Protein AF-A0A1Q7WIL2-F1 (afdb_monomer_lite)

Structure (mmCIF, N/CA/C/O backbone):
data_AF-A0A1Q7WIL2-F1
#
_entry.id   AF-A0A1Q7WIL2-F1
#
loop_
_atom_site.group_PDB
_atom_site.id
_atom_site.type_symbol
_atom_site.label_atom_id
_atom_site.label_alt_id
_atom_site.label_comp_id
_atom_site.label_asym_id
_atom_site.label_entity_id
_atom_site.label_seq_id
_atom_site.pdbx_PDB_ins_code
_atom_site.Cartn_x
_atom_site.Cartn_y
_atom_site.Cartn_z
_atom_site.occupancy
_atom_site.B_iso_or_equiv
_atom_site.auth_seq_id
_atom_site.auth_comp_id
_atom_site.auth_asym_id
_atom_site.auth_atom_id
_atom_site.pdbx_PDB_model_num
ATOM 1 N N . MET A 1 1 ? -30.128 -3.401 20.716 1.00 80.38 1 MET A N 1
ATOM 2 C CA . MET A 1 1 ? -29.130 -3.713 19.678 1.00 80.38 1 MET A CA 1
ATOM 3 C C . MET A 1 1 ? -29.029 -2.508 18.781 1.00 80.38 1 MET A C 1
ATOM 5 O O . MET A 1 1 ? -30.072 -2.001 18.374 1.00 80.38 1 MET A O 1
ATOM 9 N N . LEU A 1 2 ? -27.807 -2.054 18.548 1.00 85.00 2 LEU A N 1
ATOM 10 C CA . LEU A 1 2 ? -27.489 -0.920 17.696 1.00 85.00 2 LEU A CA 1
ATOM 11 C C . LEU A 1 2 ? -27.670 -1.305 16.222 1.00 85.00 2 LEU A C 1
ATOM 13 O O . LEU A 1 2 ? -27.511 -2.467 15.836 1.00 85.00 2 LEU A O 1
ATOM 17 N N . ASP A 1 3 ? -28.025 -0.323 15.399 1.00 86.69 3 ASP A N 1
ATOM 18 C CA . ASP A 1 3 ? -28.056 -0.473 13.946 1.00 86.69 3 ASP A CA 1
ATOM 19 C C . ASP A 1 3 ? -26.669 -0.145 13.385 1.00 86.69 3 ASP A C 1
ATOM 21 O O . ASP A 1 3 ? -26.277 1.019 13.369 1.00 86.69 3 ASP A O 1
ATOM 25 N N . LEU A 1 4 ? -25.946 -1.156 12.883 1.00 85.06 4 LEU A N 1
ATOM 26 C CA . LEU A 1 4 ? -24.610 -0.993 12.283 1.00 85.06 4 LEU A CA 1
ATOM 27 C C . LEU A 1 4 ? -24.552 0.096 11.200 1.00 85.06 4 LEU A C 1
ATOM 29 O O . LEU A 1 4 ? -23.480 0.626 10.941 1.00 85.06 4 LEU A O 1
ATOM 33 N N . LYS A 1 5 ? -25.669 0.415 10.535 1.00 82.56 5 LYS A N 1
ATOM 34 C CA . LYS A 1 5 ? -25.700 1.444 9.482 1.00 82.56 5 LYS A CA 1
ATOM 35 C C . LYS A 1 5 ? -25.666 2.874 10.014 1.00 82.56 5 LYS A C 1
ATOM 37 O O . LYS A 1 5 ? -25.486 3.792 9.221 1.00 82.56 5 LYS A O 1
ATOM 42 N N . GLN A 1 6 ? -25.923 3.055 11.305 1.00 81.88 6 GLN A N 1
ATOM 43 C CA . GLN A 1 6 ? -25.977 4.356 11.972 1.00 81.88 6 GLN A CA 1
ATOM 44 C C . GLN A 1 6 ? -24.747 4.603 12.851 1.00 81.88 6 GLN A C 1
ATOM 46 O O . GLN A 1 6 ? -24.591 5.708 13.353 1.00 81.88 6 GLN A O 1
ATOM 51 N N . LEU A 1 7 ? -23.894 3.589 13.023 1.00 86.81 7 LEU A N 1
ATOM 52 C CA . LEU A 1 7 ? -22.652 3.692 13.778 1.00 86.81 7 LEU A CA 1
ATOM 53 C C . LEU A 1 7 ? -21.532 4.239 12.902 1.00 86.81 7 LEU A C 1
ATOM 55 O O . LEU A 1 7 ? -21.370 3.807 11.757 1.00 86.81 7 LEU A O 1
ATOM 59 N N . ASP A 1 8 ? -20.724 5.123 13.480 1.00 88.31 8 ASP A N 1
ATOM 60 C CA . ASP A 1 8 ? -19.434 5.475 12.908 1.00 88.31 8 ASP A CA 1
ATOM 61 C C . ASP A 1 8 ? -18.413 4.391 13.277 1.00 88.31 8 ASP A C 1
ATOM 63 O O . ASP A 1 8 ? -17.875 4.334 14.383 1.00 88.31 8 ASP A O 1
ATOM 67 N N . LEU A 1 9 ? -18.201 3.454 12.351 1.00 89.69 9 LEU A N 1
ATOM 68 C CA . LEU A 1 9 ? -17.205 2.400 12.535 1.00 89.69 9 LEU A CA 1
ATOM 69 C C . LEU A 1 9 ? -15.773 2.940 12.460 1.00 89.69 9 LEU A C 1
ATOM 71 O O . LEU A 1 9 ? -14.875 2.244 12.924 1.00 89.69 9 LEU A O 1
ATOM 75 N N . GLY A 1 10 ? -15.564 4.130 11.887 1.00 85.69 10 GLY A N 1
ATOM 76 C CA . GLY A 1 10 ? -14.265 4.791 11.819 1.00 85.69 10 GLY A CA 1
ATOM 77 C C . GLY A 1 10 ? -13.824 5.275 13.196 1.00 85.69 10 GLY A C 1
ATOM 78 O O . GLY A 1 10 ? -12.729 4.929 13.627 1.00 85.69 10 GLY A O 1
ATOM 79 N N . ASP A 1 11 ? -14.705 5.960 13.927 1.00 88.38 11 ASP A N 1
ATOM 80 C CA . ASP A 1 11 ? -14.404 6.430 15.289 1.00 88.38 11 ASP A CA 1
ATOM 81 C C . ASP A 1 11 ? -14.172 5.254 16.252 1.00 88.38 11 ASP A C 1
ATOM 83 O O . ASP A 1 11 ? -13.243 5.257 17.060 1.00 88.38 11 ASP A O 1
ATOM 87 N N . LEU A 1 12 ? -14.980 4.191 16.139 1.00 92.69 12 LEU A N 1
ATOM 88 C CA . LEU A 1 12 ? -14.787 2.985 16.949 1.00 92.69 12 LEU A CA 1
ATOM 89 C C . LEU A 1 12 ? -13.492 2.250 16.573 1.00 92.69 12 LEU A C 1
ATOM 91 O O . LEU A 1 12 ? -12.818 1.698 17.441 1.00 92.69 12 LEU A O 1
ATOM 95 N N . ALA A 1 13 ? -13.138 2.233 15.287 1.00 88.69 13 ALA A N 1
ATOM 96 C CA . ALA A 1 13 ? -11.868 1.697 14.817 1.00 88.69 13 ALA A CA 1
ATOM 97 C C . ALA A 1 13 ? -10.682 2.486 15.392 1.00 88.69 13 ALA A C 1
ATOM 99 O O . ALA A 1 13 ? -9.759 1.870 15.918 1.00 88.69 13 ALA A O 1
ATOM 100 N N . GLU A 1 14 ? -10.729 3.819 15.361 1.00 85.31 14 GLU A N 1
ATOM 101 C CA . GLU A 1 14 ? -9.698 4.686 15.941 1.00 85.31 14 GLU A CA 1
ATOM 102 C C . GLU A 1 14 ? -9.530 4.434 17.445 1.00 85.31 14 GLU A C 1
ATOM 104 O O . GLU A 1 14 ? -8.414 4.190 17.905 1.00 85.31 14 GLU A O 1
ATOM 109 N N . ALA A 1 15 ? -10.639 4.380 18.187 1.00 90.38 15 ALA A N 1
ATOM 110 C CA . ALA A 1 15 ? -10.643 4.076 19.615 1.00 90.38 15 ALA A CA 1
ATOM 111 C C . ALA A 1 15 ? -9.998 2.719 19.941 1.00 90.38 15 ALA A C 1
ATOM 113 O O . ALA A 1 15 ? -9.248 2.593 20.907 1.00 90.38 15 ALA A O 1
ATOM 114 N N . LEU A 1 16 ? -10.261 1.695 19.123 1.00 87.81 16 LEU A N 1
ATOM 115 C CA . LEU A 1 16 ? -9.664 0.372 19.296 1.00 87.81 16 LEU A CA 1
ATOM 116 C C . LEU A 1 16 ? -8.154 0.366 19.016 1.00 87.81 16 LEU A C 1
ATOM 118 O O . LEU A 1 16 ? -7.453 -0.486 19.552 1.00 87.81 16 LEU A O 1
ATOM 122 N N . GLU A 1 17 ? -7.629 1.274 18.198 1.00 82.88 17 GLU A N 1
ATOM 123 C CA . GLU A 1 17 ? -6.198 1.328 17.864 1.00 82.88 17 GLU A CA 1
ATOM 124 C C . GLU A 1 17 ? -5.376 2.272 18.744 1.00 82.88 17 GLU A C 1
ATOM 126 O O . GLU A 1 17 ? -4.137 2.230 18.709 1.00 82.88 17 GLU A O 1
ATOM 131 N N . ASP A 1 18 ? -6.036 3.120 19.529 1.00 78.31 18 ASP A N 1
ATOM 132 C CA . ASP A 1 18 ? -5.354 4.068 20.392 1.00 78.31 18 ASP A CA 1
ATOM 133 C C . ASP A 1 18 ? -4.768 3.382 21.631 1.00 78.31 18 ASP A C 1
ATOM 135 O O . ASP A 1 18 ? -5.454 2.967 22.556 1.00 78.31 18 ASP A O 1
ATOM 139 N N . HIS A 1 19 ? -3.442 3.291 21.660 1.00 77.19 19 HIS A N 1
ATOM 140 C CA . HIS A 1 19 ? -2.673 2.752 22.779 1.00 77.19 19 HIS A CA 1
ATOM 141 C C . HIS A 1 19 ? -2.129 3.833 23.726 1.00 77.19 19 HIS A C 1
ATOM 143 O O . HIS A 1 19 ? -1.192 3.566 24.491 1.00 77.19 19 HIS A O 1
ATOM 149 N N . SER A 1 20 ? -2.636 5.062 23.635 1.00 72.25 20 SER A N 1
ATOM 150 C CA . SER A 1 20 ? -2.293 6.141 24.553 1.00 72.25 20 SER A CA 1
ATOM 151 C C . SER A 1 20 ? -2.671 5.780 25.991 1.00 72.25 20 SER A C 1
ATOM 153 O O . SER A 1 20 ? -3.692 5.155 26.252 1.00 72.25 20 SER A O 1
ATOM 155 N N . TYR A 1 21 ? -1.831 6.188 26.943 1.00 69.56 21 TYR A N 1
ATOM 156 C CA . TYR A 1 21 ? -2.146 6.107 28.375 1.00 69.56 21 TYR A CA 1
ATOM 157 C C . TYR A 1 21 ? -2.741 7.415 28.909 1.00 69.56 21 TYR A C 1
ATOM 159 O O . TYR A 1 21 ? -3.120 7.473 30.073 1.00 69.56 21 TYR A O 1
ATOM 167 N N . GLU A 1 22 ? -2.758 8.470 28.090 1.00 69.56 22 GLU A N 1
ATOM 168 C CA . GLU A 1 22 ? -3.236 9.806 28.472 1.00 69.56 22 GLU A CA 1
ATOM 169 C C . GLU A 1 22 ? -4.735 9.976 28.207 1.00 69.56 22 GLU A C 1
ATOM 171 O O . GLU A 1 22 ? -5.336 10.952 28.646 1.00 69.56 22 GLU A O 1
ATOM 176 N N . GLN A 1 23 ? -5.329 9.060 27.442 1.00 82.06 23 GLN A N 1
ATOM 177 C CA . GLN A 1 23 ? -6.708 9.141 26.991 1.00 82.06 23 GLN A CA 1
ATOM 178 C C . GLN A 1 23 ? -7.352 7.757 27.057 1.00 82.06 23 GLN A C 1
ATOM 180 O O . GLN A 1 23 ? -6.677 6.732 26.975 1.00 82.06 23 GLN A O 1
ATOM 185 N N . SER A 1 24 ? -8.665 7.743 27.229 1.00 87.38 24 SER A N 1
ATOM 186 C CA . SER A 1 24 ? -9.502 6.551 27.249 1.00 87.38 24 SER A CA 1
ATOM 187 C C . SER A 1 24 ? -10.705 6.775 26.346 1.00 87.38 24 SER A C 1
ATOM 189 O O . SER A 1 24 ? -11.178 7.903 26.199 1.00 87.38 24 SER A O 1
ATOM 191 N N . TRP A 1 25 ? -11.198 5.700 25.750 1.00 93.06 25 TRP A N 1
ATOM 192 C CA . TRP A 1 25 ? -12.301 5.751 24.804 1.00 93.06 25 TRP A CA 1
ATOM 193 C C . TRP A 1 25 ? -13.496 4.977 25.340 1.00 93.06 25 TRP A C 1
ATOM 195 O O . TRP A 1 25 ? -13.348 3.934 25.982 1.00 93.06 25 TRP A O 1
ATOM 205 N N . TRP A 1 26 ? -14.686 5.502 25.082 1.00 95.00 26 TRP A N 1
ATOM 206 C CA . TRP A 1 26 ? -15.939 4.994 25.622 1.00 95.00 26 TRP A CA 1
ATOM 207 C C . TRP A 1 26 ? -17.020 4.991 24.545 1.00 95.00 26 TRP A C 1
ATOM 209 O O . TRP A 1 26 ? -17.002 5.823 23.649 1.00 95.00 26 TRP A O 1
ATOM 219 N N . LEU A 1 27 ? -17.974 4.069 24.628 1.00 94.62 27 LEU A N 1
ATOM 220 C CA . LEU A 1 27 ? -19.116 3.981 23.723 1.00 94.62 27 LEU A CA 1
ATOM 221 C C . LEU A 1 27 ? -20.417 4.215 24.486 1.00 94.62 27 LEU A C 1
ATOM 223 O O . LEU A 1 27 ? -20.722 3.505 25.450 1.00 94.62 27 LEU A O 1
ATOM 227 N N . ASP A 1 28 ? -21.232 5.142 24.000 1.00 93.75 28 ASP A N 1
ATOM 228 C CA . ASP A 1 28 ? -22.636 5.225 24.377 1.00 93.75 28 ASP A CA 1
ATOM 229 C C . ASP A 1 28 ? -23.415 4.086 23.708 1.00 93.75 28 ASP A C 1
ATOM 231 O O . ASP A 1 28 ? -23.570 4.013 22.490 1.00 93.75 28 ASP A O 1
ATOM 235 N N . THR A 1 29 ? -23.914 3.160 24.523 1.00 90.88 29 THR A N 1
ATOM 236 C CA . THR A 1 29 ? -24.625 1.970 24.035 1.00 90.88 29 THR A CA 1
ATOM 237 C C . THR A 1 29 ? -26.060 2.241 23.573 1.00 90.88 29 THR A C 1
ATOM 239 O O . THR A 1 29 ? -26.673 1.361 22.959 1.00 90.88 29 THR A O 1
ATOM 242 N N . GLU A 1 30 ? -26.607 3.428 23.853 1.00 88.50 30 GLU A N 1
ATOM 243 C CA . GLU A 1 30 ? -27.923 3.864 23.384 1.00 88.50 30 GLU A CA 1
ATOM 244 C C . GLU A 1 30 ? -27.829 4.570 22.030 1.00 88.50 30 GLU A C 1
ATOM 246 O O . GLU A 1 30 ? -28.633 4.288 21.135 1.00 88.50 30 GLU A O 1
ATOM 251 N N . THR A 1 31 ? -26.853 5.469 21.875 1.00 89.06 31 THR A N 1
ATOM 252 C CA . THR A 1 31 ? -26.694 6.301 20.670 1.00 89.06 31 THR A CA 1
ATOM 253 C C . THR A 1 31 ? -25.706 5.718 19.663 1.00 89.06 31 THR A C 1
ATOM 255 O O . THR A 1 31 ? -25.878 5.913 18.460 1.00 89.06 31 THR A O 1
ATOM 258 N N . GLY A 1 32 ? -24.713 4.964 20.135 1.00 88.94 32 GLY A N 1
ATOM 259 C CA . GLY A 1 32 ? -23.590 4.491 19.334 1.00 88.94 32 GLY A CA 1
ATOM 260 C C . GLY A 1 32 ? -22.440 5.491 19.200 1.00 88.94 32 GLY A C 1
ATOM 261 O O . GLY A 1 32 ? -21.554 5.261 18.382 1.00 88.94 32 GLY A O 1
ATOM 262 N N . GLU A 1 33 ? -22.463 6.591 19.957 1.00 92.38 33 GLU A N 1
ATOM 263 C CA . GLU A 1 33 ? -21.433 7.632 19.929 1.00 92.38 33 GLU A CA 1
ATOM 264 C C . GLU A 1 33 ? -20.164 7.192 20.670 1.00 92.38 33 GLU A C 1
ATOM 266 O O . GLU A 1 33 ? -20.224 6.714 21.807 1.00 92.38 33 GLU A O 1
ATOM 271 N N . VAL A 1 34 ? -19.012 7.364 20.019 1.00 92.56 34 VAL A N 1
ATOM 272 C CA . VAL A 1 34 ? -17.690 7.119 20.602 1.00 92.56 34 VAL A CA 1
ATOM 273 C C . VAL A 1 34 ? -17.189 8.409 21.251 1.00 92.56 34 VAL A C 1
ATOM 275 O O . VAL A 1 34 ? -17.129 9.459 20.618 1.00 92.56 34 VAL A O 1
ATOM 278 N N . VAL A 1 35 ? -16.830 8.328 22.528 1.00 91.81 35 VAL A N 1
ATOM 279 C CA . VAL A 1 35 ? -16.467 9.457 23.386 1.00 91.81 35 VAL A CA 1
ATOM 280 C C . VAL A 1 35 ? -15.022 9.308 23.851 1.00 91.81 35 VAL A C 1
ATOM 282 O O . VAL A 1 35 ? -14.642 8.289 24.430 1.00 91.81 35 VAL A O 1
ATOM 285 N N . LEU A 1 36 ? -14.227 10.355 23.630 1.00 89.44 36 LEU A N 1
ATOM 286 C CA . LEU A 1 36 ? -12.882 10.498 24.179 1.00 89.44 36 LEU A CA 1
ATOM 287 C C . LEU A 1 36 ? -12.947 11.078 25.595 1.00 89.44 36 LEU A C 1
ATOM 289 O O . LEU A 1 36 ? -13.619 12.082 25.827 1.00 89.44 36 LEU A O 1
ATOM 293 N N . TRP A 1 37 ? -12.183 10.501 26.516 1.00 88.00 37 TRP A N 1
ATOM 294 C CA . TRP A 1 37 ? -12.050 10.978 27.887 1.00 88.00 37 TRP A CA 1
ATOM 295 C C . TRP A 1 37 ? -10.587 11.052 28.327 1.00 88.00 37 TRP A C 1
ATOM 297 O O . TRP A 1 37 ? -9.808 10.133 28.077 1.00 88.00 37 TRP A O 1
ATOM 307 N N . ASN A 1 38 ? -10.214 12.132 29.010 1.00 84.62 38 ASN A N 1
ATOM 308 C CA . ASN A 1 38 ? -8.877 12.382 29.545 1.00 84.62 38 ASN A CA 1
ATOM 309 C C . ASN A 1 38 ? -8.947 13.268 30.803 1.00 84.62 38 ASN A C 1
ATOM 311 O O . ASN A 1 38 ? -10.004 13.817 31.125 1.00 84.62 38 ASN A O 1
ATOM 315 N N . ASP A 1 39 ? -7.811 13.426 31.484 1.00 80.44 39 ASP A N 1
ATOM 316 C CA . ASP A 1 39 ? -7.712 14.171 32.748 1.00 80.44 39 ASP A CA 1
ATOM 317 C C . ASP A 1 39 ? -8.141 15.651 32.610 1.00 80.44 39 ASP A C 1
ATOM 319 O O . ASP A 1 39 ? -8.692 16.226 33.550 1.00 80.44 39 ASP A O 1
ATOM 323 N N . ASP A 1 40 ? -7.979 16.269 31.430 1.00 79.12 40 ASP A N 1
ATOM 324 C CA . ASP A 1 40 ? -8.398 17.661 31.196 1.00 79.12 40 ASP A CA 1
ATOM 325 C C . ASP A 1 40 ? -9.928 17.828 31.270 1.00 79.12 40 ASP A C 1
ATOM 327 O O . ASP A 1 40 ? -10.415 18.901 31.646 1.00 79.12 40 ASP A O 1
ATOM 331 N N . PHE A 1 41 ? -10.704 16.799 30.902 1.00 81.94 41 PHE A N 1
ATOM 332 C CA . PHE A 1 41 ? -12.168 16.815 31.021 1.00 81.94 41 PHE A CA 1
ATOM 333 C C . PHE A 1 41 ? -12.619 16.653 32.475 1.00 81.94 41 PHE A C 1
ATOM 335 O O . PHE A 1 41 ? -13.563 17.326 32.903 1.00 81.94 41 PHE A O 1
ATOM 342 N N . GLU A 1 42 ? -11.906 15.840 33.260 1.00 78.88 42 GLU A N 1
ATOM 343 C CA . GLU A 1 42 ? -12.154 15.707 34.699 1.00 78.88 42 GLU A CA 1
ATOM 344 C C . GLU A 1 42 ? -11.935 17.050 35.417 1.00 78.88 42 GLU A C 1
ATOM 346 O O . GLU A 1 42 ? -12.785 17.496 36.194 1.00 78.88 42 GLU A O 1
ATOM 351 N N . GLU A 1 43 ? -10.847 17.761 35.099 1.00 82.69 43 GLU A N 1
ATOM 352 C CA . GLU A 1 43 ? -10.562 19.089 35.662 1.00 82.69 43 GLU A CA 1
ATOM 353 C C . GLU A 1 43 ? -11.619 20.146 35.292 1.00 82.69 43 GLU A C 1
ATOM 355 O O . GLU A 1 43 ? -11.871 21.080 36.064 1.00 82.69 43 GLU A O 1
ATOM 360 N N . GLN A 1 44 ? -12.270 19.996 34.135 1.00 86.94 44 GLN A N 1
ATOM 361 C CA . GLN A 1 44 ? -13.365 20.861 33.679 1.00 86.94 44 GLN A CA 1
ATOM 362 C C . GLN A 1 44 ? -14.720 20.524 34.321 1.00 86.94 44 GLN A C 1
ATOM 364 O O . GLN A 1 44 ? -15.684 21.275 34.146 1.00 86.94 44 GLN A O 1
ATOM 369 N N . GLY A 1 45 ? -14.784 19.460 35.126 1.00 86.25 45 GLY A N 1
ATOM 370 C CA . GLY A 1 45 ? -15.988 19.035 35.832 1.00 86.25 45 GLY A CA 1
ATOM 371 C C . GLY A 1 45 ? -16.985 18.284 34.954 1.00 86.25 45 GLY A C 1
ATOM 372 O O . GLY A 1 45 ? -18.162 18.216 35.320 1.00 86.25 45 GLY A O 1
ATOM 373 N N . GLU A 1 46 ? -16.538 17.743 33.818 1.00 86.12 46 GLU A N 1
ATOM 374 C CA . GLU A 1 46 ? -17.342 16.790 33.060 1.00 86.12 46 GLU A CA 1
ATOM 375 C C . GLU A 1 46 ? -17.562 15.516 33.905 1.00 86.12 46 GLU A C 1
ATOM 377 O O . GLU A 1 46 ? -16.733 15.167 34.754 1.00 86.12 46 GLU A O 1
ATOM 382 N N . PRO A 1 47 ? -18.709 14.836 33.763 1.00 86.25 47 PRO A N 1
ATOM 383 C CA . PRO A 1 47 ? -18.992 13.615 34.506 1.00 86.25 47 PRO A CA 1
ATOM 384 C C . PRO A 1 47 ? -18.172 12.436 33.969 1.00 86.25 47 PRO A C 1
ATOM 386 O O . PRO A 1 47 ? -18.075 12.242 32.761 1.00 86.25 47 PRO A O 1
ATOM 389 N N . ASP A 1 48 ? -17.656 11.612 34.883 1.00 86.88 48 ASP A N 1
ATOM 390 C CA . ASP A 1 48 ? -16.926 10.385 34.554 1.00 86.88 48 ASP A CA 1
ATOM 391 C C . ASP A 1 48 ? -1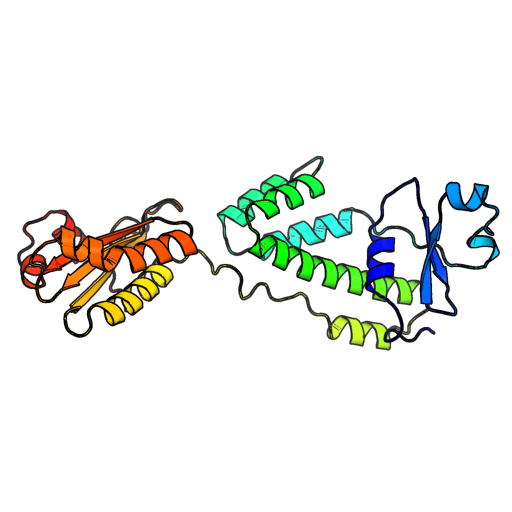7.786 9.470 33.646 1.00 86.88 48 ASP A C 1
ATOM 393 O O . ASP A 1 48 ? -18.922 9.139 34.025 1.00 86.88 48 ASP A O 1
ATOM 397 N N . PRO A 1 49 ? -17.274 9.042 32.476 1.00 88.69 49 PRO A N 1
ATOM 398 C CA . PRO A 1 49 ? -17.943 8.126 31.555 1.00 88.69 49 PRO A CA 1
ATOM 399 C C . PRO A 1 49 ? -18.532 6.870 32.205 1.00 88.69 49 PRO A C 1
ATOM 401 O O . PRO A 1 49 ? -19.626 6.442 31.827 1.00 88.69 49 PRO A O 1
ATOM 404 N N . ASP A 1 50 ? -17.866 6.299 33.213 1.00 87.88 50 ASP A N 1
ATOM 405 C CA . ASP A 1 50 ? -18.366 5.118 33.928 1.00 87.88 50 ASP A CA 1
ATOM 406 C C . ASP A 1 50 ? -19.647 5.454 34.708 1.00 87.88 50 ASP A C 1
ATOM 408 O O . ASP A 1 50 ? -20.616 4.692 34.732 1.00 87.88 50 ASP A O 1
ATOM 412 N N . THR A 1 51 ? -19.722 6.663 35.279 1.00 89.06 51 THR A N 1
ATOM 413 C CA . THR A 1 51 ? -20.927 7.138 35.983 1.00 89.06 51 THR A CA 1
ATOM 414 C C . THR A 1 51 ? -22.093 7.434 35.042 1.00 89.06 51 THR A C 1
ATOM 416 O O . THR A 1 51 ? -23.252 7.335 35.456 1.00 89.06 51 THR A O 1
ATOM 419 N N . LEU A 1 52 ? -21.797 7.750 33.778 1.00 89.19 52 LEU A N 1
ATOM 420 C CA . LEU A 1 52 ? -22.777 7.876 32.699 1.00 89.19 52 LEU A CA 1
ATOM 421 C C . LEU A 1 52 ? -23.222 6.514 32.140 1.00 89.19 52 LEU A C 1
ATOM 423 O O . LEU A 1 52 ? -24.154 6.460 31.340 1.00 89.19 52 LEU A O 1
ATOM 427 N N . GLY A 1 53 ? -22.602 5.413 32.577 1.00 90.69 53 GLY A N 1
ATOM 428 C CA . GLY A 1 53 ? -22.894 4.069 32.084 1.00 90.69 53 GLY A CA 1
ATOM 429 C C . GLY A 1 53 ? -22.363 3.810 30.675 1.00 90.69 53 GLY A C 1
ATOM 430 O O . GLY A 1 53 ? -22.861 2.903 30.002 1.00 90.69 53 GLY A O 1
ATOM 431 N N . LEU A 1 54 ? -21.380 4.596 30.222 1.00 93.94 54 LEU A N 1
ATOM 432 C CA . LEU A 1 54 ? -20.711 4.367 28.947 1.00 93.94 54 LEU A CA 1
ATOM 433 C C . LEU A 1 54 ? -19.845 3.108 29.024 1.00 93.94 54 LEU A C 1
ATOM 435 O O . LEU A 1 54 ? -19.385 2.690 30.089 1.00 93.94 54 LEU A O 1
ATOM 439 N N . ARG A 1 55 ? -19.617 2.479 27.874 1.00 94.00 55 ARG A N 1
ATOM 440 C CA . ARG A 1 55 ? -18.844 1.243 27.789 1.00 94.00 55 ARG A CA 1
ATOM 441 C C . ARG A 1 55 ? -17.402 1.536 27.400 1.00 94.00 55 ARG A C 1
ATOM 443 O O . ARG A 1 55 ? -17.173 2.016 26.299 1.00 94.00 55 ARG A O 1
ATOM 450 N N . ALA A 1 56 ? -16.445 1.215 28.266 1.00 93.62 56 ALA A N 1
ATOM 451 C CA . ALA A 1 56 ? -15.025 1.366 27.951 1.00 93.62 56 ALA A CA 1
ATOM 452 C C . ALA A 1 56 ? -14.626 0.542 26.713 1.00 93.62 56 ALA A C 1
ATOM 454 O O . ALA A 1 56 ? -15.029 -0.617 26.576 1.00 93.62 56 ALA A O 1
ATOM 455 N N . ILE A 1 57 ? -13.825 1.147 25.838 1.00 93.75 57 ILE A N 1
ATOM 456 C CA . ILE A 1 57 ? -13.254 0.533 24.641 1.00 93.75 57 ILE A CA 1
ATOM 457 C C . ILE A 1 57 ? -11.783 0.239 24.937 1.00 93.75 57 ILE A C 1
ATOM 459 O O . ILE A 1 57 ? -10.945 1.140 24.956 1.00 93.75 57 ILE A O 1
ATOM 463 N N . ASP A 1 58 ? -11.474 -1.031 25.192 1.00 89.12 58 ASP A N 1
ATOM 464 C CA . ASP A 1 58 ? -10.095 -1.469 25.399 1.00 89.12 58 ASP A CA 1
ATOM 465 C C . ASP A 1 58 ? -9.355 -1.593 24.053 1.00 89.12 58 ASP A C 1
ATOM 467 O O . ASP A 1 58 ? -9.888 -2.216 23.125 1.00 89.12 58 ASP A O 1
ATOM 471 N N . PRO A 1 59 ? -8.111 -1.090 23.939 1.00 84.88 59 PRO A N 1
ATOM 472 C CA . PRO A 1 59 ? -7.364 -1.158 22.690 1.00 84.88 59 PRO A CA 1
ATOM 473 C C . PRO A 1 59 ? -7.070 -2.597 22.256 1.00 84.88 59 PRO A C 1
ATOM 475 O O . PRO A 1 59 ? -6.696 -3.454 23.069 1.00 84.88 59 PRO A O 1
ATOM 478 N N . ILE A 1 60 ? -7.158 -2.862 20.951 1.00 86.38 60 ILE A N 1
ATOM 479 C CA . ILE A 1 60 ? -6.824 -4.167 20.381 1.00 86.38 60 ILE A CA 1
ATOM 480 C C . ILE A 1 60 ? -5.351 -4.490 20.640 1.00 86.38 60 ILE A C 1
ATOM 482 O O . ILE A 1 60 ? -4.489 -3.637 20.459 1.00 86.38 60 ILE A O 1
ATOM 486 N N . PRO A 1 61 ? -4.993 -5.722 21.029 1.00 83.19 61 PRO A N 1
ATOM 487 C CA . PRO A 1 61 ? -3.600 -6.058 21.286 1.00 83.19 61 PRO A CA 1
ATOM 488 C C . PRO A 1 61 ? -2.698 -5.755 20.083 1.00 83.19 61 PRO A C 1
ATOM 490 O O . PRO A 1 61 ? -2.980 -6.187 18.970 1.00 83.19 61 PRO A O 1
ATOM 493 N N . SER A 1 62 ? -1.539 -5.124 20.296 1.00 78.94 62 SER A N 1
ATOM 494 C CA . SER A 1 62 ? -0.672 -4.689 19.185 1.00 78.94 62 SER A CA 1
ATOM 495 C C . SER A 1 62 ? -0.137 -5.830 18.298 1.00 78.94 62 SER A C 1
ATOM 497 O O . SER A 1 62 ? 0.437 -5.569 17.244 1.00 78.94 62 SER A O 1
ATOM 499 N N . HIS A 1 63 ? -0.291 -7.099 18.694 1.00 81.81 63 HIS A N 1
ATOM 500 C CA . HIS A 1 63 ? 0.028 -8.229 17.817 1.00 81.81 63 HIS A CA 1
ATOM 501 C C . HIS A 1 63 ? -0.969 -8.374 16.658 1.00 81.81 63 HIS A C 1
ATOM 503 O O . HIS A 1 63 ? -0.574 -8.852 15.603 1.00 81.81 63 HIS A O 1
ATOM 509 N N . GLU A 1 64 ? -2.214 -7.914 16.808 1.00 86.31 64 GLU A N 1
ATOM 510 C CA . GLU A 1 64 ? -3.212 -7.876 15.732 1.00 86.31 64 GLU A CA 1
ATOM 511 C C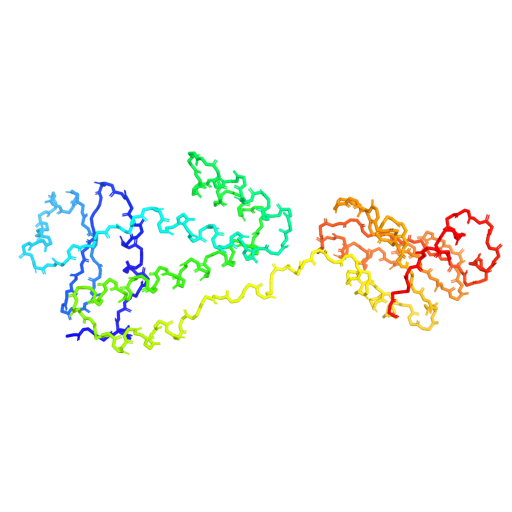 . GLU A 1 64 ? -2.743 -6.986 14.576 1.00 86.31 64 GLU A C 1
ATOM 513 O O . GLU A 1 64 ? -2.631 -7.446 13.441 1.00 86.31 64 GLU A O 1
ATOM 518 N N . GLY A 1 65 ? -2.346 -5.745 14.876 1.00 83.69 65 GLY A N 1
ATOM 519 C CA . GLY A 1 65 ? -1.784 -4.840 13.869 1.00 83.69 65 GLY A CA 1
ATOM 520 C C . GLY A 1 65 ? -0.448 -5.332 13.295 1.00 83.69 65 GLY A C 1
ATOM 521 O O . GLY A 1 65 ? -0.127 -5.064 12.139 1.00 83.69 65 GLY A O 1
ATOM 522 N N . TYR A 1 66 ? 0.339 -6.091 14.068 1.00 84.12 66 TYR A N 1
ATOM 523 C CA . TYR A 1 66 ? 1.557 -6.721 13.551 1.00 84.12 66 TYR A CA 1
ATOM 524 C C . TYR A 1 66 ? 1.242 -7.837 12.546 1.00 84.12 66 TYR A C 1
ATOM 526 O O . TYR A 1 66 ? 1.857 -7.879 11.480 1.00 84.12 66 TYR A O 1
ATOM 534 N N . ASN A 1 67 ? 0.253 -8.684 12.843 1.00 87.56 67 ASN A N 1
ATOM 535 C CA . ASN A 1 67 ? -0.222 -9.720 11.927 1.00 87.56 67 ASN A CA 1
ATOM 536 C C . ASN A 1 67 ? -0.768 -9.107 10.629 1.00 87.56 67 ASN A C 1
ATOM 538 O O . ASN A 1 67 ? -0.525 -9.644 9.552 1.00 87.56 67 ASN A O 1
ATOM 542 N N . ASP A 1 68 ? -1.444 -7.956 10.702 1.00 90.19 68 ASP A N 1
ATOM 543 C CA . ASP A 1 68 ? -1.902 -7.242 9.505 1.00 90.19 68 ASP A CA 1
ATOM 544 C C . ASP A 1 68 ? -0.739 -6.779 8.628 1.00 90.19 68 ASP A C 1
ATOM 546 O O . ASP A 1 68 ? -0.799 -6.938 7.408 1.00 90.19 68 ASP A O 1
ATOM 550 N N . MET A 1 69 ? 0.340 -6.258 9.225 1.00 89.00 69 MET A N 1
ATOM 551 C CA . MET A 1 69 ? 1.552 -5.922 8.473 1.00 89.00 69 MET A CA 1
ATOM 552 C C . MET A 1 69 ? 2.147 -7.166 7.796 1.00 89.00 69 MET A 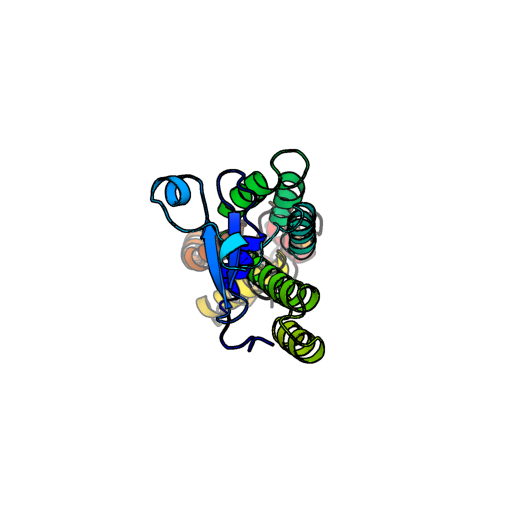C 1
ATOM 554 O O . MET A 1 69 ? 2.495 -7.098 6.619 1.00 89.00 69 MET A O 1
ATOM 558 N N . GLU A 1 70 ? 2.243 -8.305 8.492 1.00 91.25 70 GLU A N 1
ATOM 559 C CA . GLU A 1 70 ? 2.753 -9.556 7.907 1.00 91.25 70 GLU A CA 1
ATOM 560 C C . GLU A 1 70 ? 1.879 -10.060 6.751 1.00 91.25 70 GLU A C 1
ATOM 562 O O . GLU A 1 70 ? 2.398 -10.366 5.673 1.00 91.25 70 GLU A O 1
ATOM 567 N N . ASP A 1 71 ? 0.561 -10.096 6.938 1.00 90.88 71 ASP A N 1
ATOM 568 C CA . ASP A 1 71 ? -0.397 -10.503 5.910 1.00 90.88 71 ASP A CA 1
ATOM 569 C C . ASP A 1 71 ? -0.353 -9.579 4.691 1.00 90.88 71 ASP A C 1
ATOM 571 O O . ASP A 1 71 ? -0.407 -10.046 3.549 1.00 90.88 71 ASP A O 1
ATOM 575 N N . PHE A 1 72 ? -0.245 -8.269 4.916 1.00 91.00 72 PHE A N 1
ATOM 576 C CA . PHE A 1 72 ? -0.111 -7.292 3.845 1.00 91.00 72 PHE A CA 1
ATOM 577 C C . PHE A 1 72 ? 1.176 -7.527 3.054 1.00 91.00 72 PHE A C 1
ATOM 579 O O . PHE A 1 72 ? 1.130 -7.670 1.833 1.00 91.00 72 PHE A O 1
ATOM 586 N N . ILE A 1 73 ? 2.315 -7.650 3.743 1.00 90.19 73 ILE A N 1
ATOM 587 C CA . ILE A 1 73 ? 3.634 -7.895 3.142 1.00 90.19 73 ILE A CA 1
ATOM 588 C C . ILE A 1 73 ? 3.638 -9.172 2.297 1.00 90.19 73 ILE A C 1
ATOM 590 O O . ILE A 1 73 ? 4.171 -9.169 1.186 1.00 90.19 73 ILE A O 1
ATOM 594 N N . GLN A 1 74 ? 3.006 -10.250 2.771 1.00 86.19 74 GLN A N 1
ATOM 595 C CA . GLN A 1 74 ? 2.894 -11.503 2.015 1.00 86.19 74 GLN A CA 1
ATOM 596 C C . GLN A 1 74 ? 2.148 -11.330 0.685 1.00 86.19 74 GLN A C 1
ATOM 598 O O . GLN A 1 74 ? 2.430 -12.043 -0.282 1.00 86.19 74 GLN A O 1
ATOM 603 N N . ARG A 1 75 ? 1.213 -10.376 0.618 1.00 84.38 75 ARG A N 1
ATOM 604 C CA . ARG A 1 75 ? 0.435 -10.060 -0.587 1.00 84.38 75 ARG A CA 1
ATOM 605 C C . ARG A 1 75 ? 1.139 -9.055 -1.506 1.00 84.38 75 ARG A C 1
ATOM 607 O O . ARG A 1 75 ? 0.743 -8.939 -2.667 1.00 84.38 75 ARG A O 1
ATOM 614 N N . VAL A 1 76 ? 2.186 -8.367 -1.039 1.00 81.38 76 VAL A N 1
ATOM 615 C CA . VAL A 1 76 ? 2.990 -7.454 -1.866 1.00 81.38 76 VAL A CA 1
ATOM 616 C C . VAL A 1 76 ? 3.727 -8.246 -2.949 1.00 81.38 76 VAL A C 1
ATOM 618 O O . VAL A 1 76 ? 4.534 -9.139 -2.677 1.00 81.38 76 VAL A O 1
ATOM 621 N N . ARG A 1 77 ? 3.456 -7.902 -4.213 1.00 72.75 77 ARG A N 1
ATOM 622 C CA . ARG A 1 77 ? 4.034 -8.587 -5.380 1.00 72.75 77 ARG A CA 1
ATOM 623 C C . ARG A 1 77 ? 5.434 -8.101 -5.734 1.00 72.75 77 ARG A C 1
ATOM 625 O O . ARG A 1 77 ? 6.250 -8.919 -6.156 1.00 72.75 77 ARG A O 1
ATOM 632 N N . ASN A 1 78 ? 5.717 -6.809 -5.549 1.00 72.38 78 ASN A N 1
ATOM 633 C CA . ASN A 1 78 ? 7.039 -6.235 -5.792 1.00 72.38 78 ASN A CA 1
ATOM 634 C C . ASN A 1 78 ? 8.064 -6.856 -4.812 1.00 72.38 78 ASN A C 1
ATOM 636 O O . ASN A 1 78 ? 7.956 -6.636 -3.602 1.00 72.38 78 ASN A O 1
ATOM 640 N N . PRO A 1 79 ? 9.060 -7.631 -5.290 1.00 73.69 79 PRO A N 1
ATOM 641 C CA . PRO A 1 79 ? 10.002 -8.323 -4.412 1.00 73.69 79 PRO A CA 1
ATOM 642 C C . PRO A 1 79 ? 10.888 -7.386 -3.589 1.00 73.69 79 PRO A C 1
ATOM 644 O O . PRO A 1 79 ? 11.201 -7.719 -2.448 1.00 73.69 79 PRO A O 1
ATOM 647 N N . GLN A 1 80 ? 11.269 -6.232 -4.140 1.00 78.94 80 GLN A N 1
ATOM 648 C CA . GLN A 1 80 ? 12.087 -5.239 -3.447 1.00 78.94 80 GLN A CA 1
ATOM 649 C C . GLN A 1 80 ? 11.290 -4.563 -2.335 1.00 78.94 80 GLN A C 1
ATOM 651 O O . GLN A 1 80 ? 11.744 -4.547 -1.192 1.00 78.94 80 GLN A O 1
ATOM 656 N N . ALA A 1 81 ? 10.088 -4.067 -2.641 1.00 83.69 81 ALA A N 1
ATOM 657 C CA . ALA A 1 81 ? 9.227 -3.439 -1.644 1.00 83.69 81 ALA A CA 1
ATOM 658 C C . ALA A 1 81 ? 8.868 -4.426 -0.525 1.00 83.69 81 ALA A C 1
ATOM 660 O O . ALA A 1 81 ? 9.023 -4.107 0.651 1.00 83.69 81 ALA A O 1
ATOM 661 N N . ARG A 1 82 ? 8.498 -5.665 -0.878 1.00 84.25 82 ARG A N 1
ATOM 662 C CA . ARG A 1 82 ? 8.268 -6.742 0.095 1.00 84.25 82 ARG A CA 1
ATOM 663 C C . ARG A 1 82 ? 9.489 -6.964 0.986 1.00 84.25 82 ARG A C 1
ATOM 665 O O . ARG A 1 82 ? 9.350 -6.929 2.201 1.00 84.25 82 ARG A O 1
ATOM 672 N N . HIS A 1 83 ? 10.682 -7.122 0.411 1.00 85.56 83 HIS A N 1
ATOM 673 C CA . HIS A 1 83 ? 11.904 -7.335 1.190 1.00 85.56 83 HIS A CA 1
ATOM 674 C C . HIS A 1 83 ? 12.224 -6.163 2.135 1.00 85.56 83 HIS A C 1
ATOM 676 O O . HIS A 1 83 ? 12.654 -6.368 3.274 1.00 85.56 83 HIS A O 1
ATOM 682 N N . LEU A 1 84 ? 12.016 -4.923 1.683 1.00 89.81 84 LEU A N 1
ATOM 683 C CA . LEU A 1 84 ? 12.199 -3.732 2.514 1.00 89.81 84 LEU A CA 1
ATOM 684 C C . LEU A 1 84 ? 11.201 -3.704 3.673 1.00 89.81 84 LEU A C 1
ATOM 686 O O . LEU A 1 84 ? 11.612 -3.484 4.813 1.00 89.81 84 LEU A O 1
ATOM 690 N N . LEU A 1 85 ? 9.928 -4.000 3.411 1.00 91.50 85 LEU A N 1
ATOM 691 C CA . LEU A 1 85 ? 8.884 -4.046 4.433 1.00 91.50 85 LEU A CA 1
ATOM 692 C C . LEU A 1 85 ? 9.105 -5.196 5.434 1.00 91.50 85 LEU A 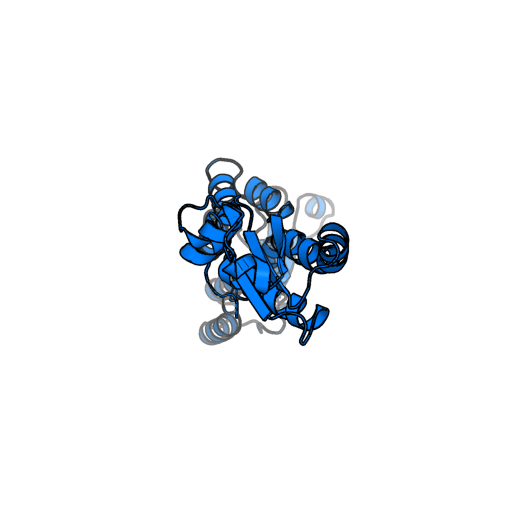C 1
ATOM 694 O O . LEU A 1 85 ? 8.998 -4.968 6.637 1.00 91.50 85 LEU A O 1
ATOM 698 N N . GLU A 1 86 ? 9.513 -6.389 4.983 1.00 94.38 86 GLU A N 1
ATOM 699 C CA . GLU A 1 86 ? 9.896 -7.522 5.851 1.00 94.38 86 GLU A CA 1
ATOM 700 C C . GLU A 1 86 ? 11.007 -7.119 6.831 1.00 94.38 86 GLU A C 1
ATOM 702 O O . GLU A 1 86 ? 10.948 -7.384 8.035 1.00 94.38 86 GLU A O 1
ATOM 707 N N . ARG A 1 87 ? 12.030 -6.417 6.333 1.00 94.19 87 ARG A N 1
ATOM 708 C CA . ARG A 1 87 ? 13.106 -5.886 7.178 1.00 94.19 87 ARG A CA 1
ATOM 709 C C . ARG A 1 87 ? 12.620 -4.766 8.099 1.00 94.19 87 ARG A C 1
ATOM 711 O O . ARG A 1 87 ? 13.118 -4.643 9.224 1.00 94.19 87 ARG A O 1
ATOM 718 N N . ALA A 1 88 ? 11.678 -3.948 7.640 1.00 93.56 88 ALA A N 1
ATOM 719 C CA . ALA A 1 88 ? 11.119 -2.838 8.400 1.00 93.56 88 ALA A CA 1
ATOM 720 C C . ALA A 1 88 ? 10.321 -3.314 9.619 1.00 93.56 88 ALA A C 1
ATOM 722 O O . ALA A 1 88 ? 10.410 -2.686 10.672 1.00 93.56 88 ALA A O 1
ATOM 723 N N . ILE A 1 89 ? 9.620 -4.446 9.525 1.00 93.31 89 ILE A N 1
ATOM 724 C CA . ILE A 1 89 ? 8.848 -4.984 10.655 1.00 93.31 89 ILE A CA 1
ATOM 725 C C . ILE A 1 89 ? 9.699 -5.794 11.646 1.00 93.31 89 ILE A C 1
ATOM 727 O O . ILE A 1 89 ? 9.296 -6.008 12.785 1.00 93.31 89 ILE A O 1
ATOM 731 N N . ALA A 1 90 ? 10.920 -6.192 11.279 1.00 91.19 90 ALA A N 1
ATOM 732 C CA . ALA A 1 90 ? 11.758 -7.039 12.125 1.00 91.19 90 ALA A CA 1
ATOM 733 C C . ALA A 1 90 ? 12.310 -6.302 13.363 1.00 91.19 90 ALA A C 1
ATOM 735 O O . ALA A 1 90 ? 13.246 -5.508 13.254 1.00 91.19 90 ALA A O 1
ATOM 736 N N . GLY A 1 91 ? 11.786 -6.580 14.559 1.00 85.12 91 GLY A N 1
ATOM 737 C CA . GLY A 1 91 ? 12.307 -6.066 15.835 1.00 85.12 91 GLY A CA 1
ATOM 738 C C . GLY A 1 91 ? 11.666 -4.758 16.321 1.00 85.12 91 GLY A C 1
ATOM 739 O O . GLY A 1 91 ? 10.599 -4.350 15.870 1.00 85.12 91 GLY A O 1
ATOM 740 N N . ARG A 1 92 ? 12.306 -4.088 17.292 1.00 85.50 92 ARG A N 1
ATOM 741 C CA . ARG A 1 92 ? 11.731 -2.904 17.964 1.00 85.50 92 ARG A CA 1
ATOM 742 C C . ARG A 1 92 ? 11.419 -1.771 16.974 1.00 85.50 92 ARG A C 1
ATOM 744 O O . ARG A 1 92 ? 12.200 -1.492 16.068 1.00 85.50 92 ARG A O 1
ATOM 751 N N . GLY A 1 93 ? 10.274 -1.114 17.169 1.00 78.62 93 GLY A N 1
ATOM 752 C CA . GLY A 1 93 ? 9.819 -0.008 16.318 1.00 78.62 93 GLY A CA 1
ATOM 753 C C . GLY A 1 93 ? 9.293 -0.437 14.943 1.00 78.62 93 GLY A C 1
ATOM 754 O O . GLY A 1 93 ? 9.387 0.349 14.005 1.00 78.62 93 GLY A O 1
ATOM 755 N N . ALA A 1 94 ? 8.785 -1.669 14.819 1.00 84.88 94 ALA A N 1
ATOM 756 C CA . ALA A 1 94 ? 8.225 -2.234 13.587 1.00 84.88 94 ALA A CA 1
ATOM 757 C C . ALA A 1 94 ? 7.201 -1.308 12.909 1.00 84.88 94 ALA A C 1
ATOM 759 O O . ALA A 1 94 ? 7.420 -0.891 11.780 1.00 84.88 94 ALA A O 1
ATOM 760 N N . PHE A 1 95 ? 6.149 -0.899 13.629 1.00 80.75 95 PHE A N 1
ATOM 761 C CA . PHE A 1 95 ? 5.075 -0.046 13.101 1.00 80.75 95 PHE A CA 1
ATOM 762 C C . PHE A 1 95 ? 5.576 1.262 12.491 1.00 80.75 95 PHE A C 1
ATOM 764 O O . PHE A 1 95 ? 5.194 1.627 11.382 1.00 80.75 95 PHE A O 1
ATOM 771 N N . ARG A 1 96 ? 6.465 1.965 13.204 1.00 80.88 96 ARG A N 1
ATOM 772 C CA . ARG A 1 96 ? 7.046 3.216 12.711 1.00 80.88 96 ARG A CA 1
ATOM 773 C C . ARG A 1 96 ? 7.869 2.974 11.452 1.00 80.88 96 ARG A C 1
ATOM 775 O O . ARG A 1 96 ? 7.643 3.641 10.455 1.00 80.88 96 ARG A O 1
ATOM 782 N N . ARG A 1 97 ? 8.790 2.006 11.482 1.00 86.88 97 ARG A N 1
ATOM 783 C CA . ARG A 1 97 ? 9.658 1.708 10.333 1.00 86.88 97 ARG A CA 1
ATOM 784 C C . ARG A 1 97 ? 8.871 1.225 9.123 1.00 86.88 97 ARG A C 1
ATOM 786 O O . ARG A 1 97 ? 9.234 1.565 8.005 1.00 86.88 97 ARG A O 1
ATOM 793 N N . PHE A 1 98 ? 7.808 0.459 9.337 1.00 87.69 98 PHE A N 1
ATOM 794 C CA . PHE A 1 98 ? 6.893 0.039 8.287 1.00 87.69 98 PHE A CA 1
ATOM 795 C C . PHE A 1 98 ? 6.216 1.252 7.633 1.00 87.69 98 PHE A C 1
ATOM 797 O O . PHE A 1 98 ? 6.337 1.426 6.423 1.00 87.69 98 PHE A O 1
ATOM 804 N N . LYS A 1 99 ? 5.616 2.153 8.429 1.00 77.00 99 LYS A N 1
ATOM 805 C CA . LYS A 1 99 ? 5.021 3.409 7.931 1.00 77.00 99 LYS A CA 1
ATOM 806 C C . LYS A 1 99 ? 6.047 4.303 7.225 1.00 77.00 99 LYS A C 1
ATOM 808 O O . LYS A 1 99 ? 5.739 4.836 6.165 1.00 77.00 99 LYS A O 1
ATOM 813 N N . ASP A 1 100 ? 7.257 4.425 7.774 1.00 79.12 100 ASP A N 1
ATOM 814 C CA . ASP A 1 100 ? 8.354 5.193 7.173 1.00 79.12 100 ASP A CA 1
ATOM 815 C C . ASP A 1 100 ? 8.766 4.590 5.816 1.00 79.12 100 ASP A C 1
ATOM 817 O O . ASP A 1 100 ? 8.939 5.322 4.851 1.00 79.12 100 ASP A O 1
ATOM 821 N N . THR A 1 101 ? 8.853 3.258 5.712 1.00 87.56 101 THR A N 1
ATOM 822 C CA . THR A 1 101 ? 9.201 2.554 4.459 1.00 87.56 101 THR A CA 1
ATOM 823 C C . THR A 1 101 ? 8.122 2.738 3.391 1.00 87.56 101 THR A C 1
ATOM 825 O O . THR A 1 101 ? 8.435 2.877 2.215 1.00 87.56 101 THR A O 1
ATOM 828 N N . LEU A 1 102 ? 6.844 2.785 3.777 1.00 83.94 102 LEU A N 1
ATOM 829 C CA . LEU A 1 102 ? 5.742 3.048 2.847 1.00 83.94 102 LEU A CA 1
ATOM 830 C C . LEU A 1 102 ? 5.788 4.456 2.230 1.00 83.94 102 LEU A C 1
ATOM 832 O O . LEU A 1 102 ? 5.152 4.679 1.204 1.00 83.94 102 LEU A O 1
ATOM 836 N N . LEU A 1 103 ? 6.529 5.411 2.807 1.00 74.69 103 LEU A N 1
ATOM 837 C CA . LEU A 1 103 ? 6.692 6.740 2.203 1.00 74.69 103 LEU A CA 1
ATOM 838 C C . LEU A 1 103 ? 7.422 6.679 0.856 1.00 74.69 103 LEU A C 1
ATOM 840 O O . LEU A 1 103 ? 7.133 7.498 -0.015 1.00 74.69 103 LEU A O 1
ATOM 844 N N . ASP A 1 104 ? 8.295 5.687 0.677 1.00 81.75 104 ASP A N 1
ATOM 845 C CA . ASP A 1 104 ? 9.009 5.442 -0.579 1.00 81.75 104 ASP A CA 1
ATOM 846 C C . ASP A 1 104 ? 8.107 4.777 -1.640 1.00 81.75 104 ASP A C 1
ATOM 848 O O . ASP A 1 104 ? 8.461 4.731 -2.815 1.00 81.75 104 ASP A O 1
ATOM 852 N N . PHE A 1 105 ? 6.915 4.299 -1.249 1.00 81.12 105 PHE A N 1
ATOM 853 C CA . PHE A 1 105 ? 5.960 3.601 -2.116 1.00 81.12 105 PHE A CA 1
ATOM 854 C C . PHE A 1 105 ? 4.534 4.160 -1.933 1.00 81.12 105 PHE A C 1
ATOM 856 O O . PHE A 1 105 ? 3.699 3.509 -1.297 1.00 81.12 105 PHE A O 1
ATOM 863 N N . PRO A 1 106 ? 4.212 5.349 -2.489 1.00 77.50 106 PRO A N 1
ATOM 864 C CA . PRO A 1 106 ? 2.916 6.008 -2.284 1.00 77.50 106 PRO A CA 1
ATOM 865 C C . PRO A 1 106 ? 1.706 5.121 -2.600 1.00 77.50 106 PRO A C 1
ATOM 867 O O . PRO A 1 106 ? 0.711 5.147 -1.879 1.00 77.50 106 PRO A O 1
ATOM 870 N N . GLU A 1 107 ? 1.818 4.287 -3.631 1.00 78.62 107 GLU A N 1
ATOM 871 C CA . GLU A 1 107 ? 0.776 3.337 -4.013 1.00 78.62 107 GLU A CA 1
ATOM 872 C C . GLU A 1 107 ? 0.573 2.231 -2.964 1.00 78.62 107 GLU A C 1
ATOM 874 O O . GLU A 1 107 ? -0.551 1.953 -2.543 1.00 78.62 107 GLU A O 1
ATOM 879 N N . LEU A 1 108 ? 1.661 1.625 -2.470 1.00 84.38 108 LEU A N 1
ATOM 880 C CA . LEU A 1 108 ? 1.577 0.625 -1.400 1.00 84.38 108 LEU A CA 1
ATOM 881 C C . LEU A 1 108 ? 1.078 1.241 -0.097 1.00 84.38 108 LEU A C 1
ATOM 883 O O . LEU A 1 108 ? 0.406 0.563 0.672 1.00 84.38 108 LEU A O 1
ATOM 887 N N . ARG A 1 109 ? 1.374 2.519 0.151 1.00 83.19 109 ARG A N 1
ATOM 888 C CA . ARG A 1 109 ? 0.846 3.255 1.299 1.00 83.19 109 ARG A CA 1
ATOM 889 C C . ARG A 1 109 ? -0.673 3.397 1.227 1.00 83.19 109 ARG A C 1
ATOM 891 O O . ARG A 1 109 ? -1.346 3.138 2.219 1.00 83.19 109 ARG A O 1
ATOM 898 N N . GLU A 1 110 ? -1.213 3.780 0.073 1.00 81.06 110 GLU A N 1
ATOM 899 C CA . GLU A 1 110 ? -2.663 3.858 -0.139 1.00 81.06 110 GLU A CA 1
ATOM 900 C C . GLU A 1 110 ? -3.322 2.473 -0.031 1.00 81.06 110 GLU A C 1
ATOM 902 O O . GLU A 1 110 ? -4.360 2.316 0.614 1.00 81.06 110 GLU A O 1
ATOM 907 N N . ALA A 1 111 ? -2.689 1.447 -0.609 1.00 87.00 111 ALA A N 1
ATOM 908 C CA . ALA A 1 111 ? -3.145 0.067 -0.497 1.00 87.00 111 ALA A CA 1
ATOM 909 C C . ALA A 1 111 ? -3.141 -0.433 0.954 1.00 87.00 111 ALA A C 1
ATOM 911 O O . ALA A 1 111 ? -4.091 -1.098 1.368 1.00 87.00 111 ALA A O 1
ATOM 912 N N . TRP A 1 112 ? -2.098 -0.096 1.717 1.00 89.88 112 TRP A N 1
ATOM 913 C CA . TRP A 1 112 ? -1.996 -0.404 3.138 1.00 89.88 112 TRP A CA 1
ATOM 914 C C . TRP A 1 112 ? -3.136 0.238 3.919 1.00 89.88 112 TRP A C 1
ATOM 916 O O . TRP A 1 112 ? -3.799 -0.480 4.654 1.00 89.88 112 TRP A O 1
ATOM 926 N N . PHE A 1 113 ? -3.409 1.536 3.735 1.00 82.56 113 PHE A N 1
ATOM 927 C CA . PHE A 1 113 ? -4.504 2.197 4.453 1.00 82.56 113 PHE A CA 1
ATOM 928 C C . PHE A 1 113 ? -5.844 1.520 4.180 1.00 82.56 113 PHE A C 1
ATOM 930 O O . PHE A 1 113 ? -6.495 1.086 5.117 1.00 82.56 113 PHE A O 1
ATOM 937 N N . ARG A 1 114 ? -6.199 1.266 2.914 1.00 86.75 114 ARG A N 1
ATOM 938 C CA . ARG A 1 114 ? -7.443 0.536 2.606 1.00 86.75 114 ARG A CA 1
ATOM 939 C C . ARG A 1 114 ? -7.501 -0.850 3.251 1.00 86.75 114 ARG A C 1
ATOM 941 O O . ARG A 1 114 ? -8.552 -1.259 3.738 1.00 86.75 114 ARG A O 1
ATOM 948 N N . PHE A 1 115 ? -6.399 -1.598 3.203 1.00 88.69 115 PHE A N 1
ATOM 949 C CA . PHE A 1 115 ? -6.312 -2.936 3.787 1.00 88.69 115 PHE A CA 1
ATOM 950 C C . PHE A 1 115 ? -6.480 -2.906 5.308 1.00 88.69 115 PHE A C 1
ATOM 952 O O . PHE A 1 115 ? -7.258 -3.685 5.857 1.00 88.69 115 PHE A O 1
ATOM 959 N N . HIS A 1 116 ? -5.770 -1.983 5.951 1.00 87.88 116 HIS A N 1
ATOM 960 C CA . HIS A 1 116 ? -5.784 -1.729 7.383 1.00 87.88 116 HIS A CA 1
ATOM 961 C C . HIS A 1 116 ? -7.174 -1.300 7.851 1.00 87.88 116 HIS A C 1
ATOM 963 O O . HIS A 1 116 ? -7.791 -2.021 8.630 1.00 87.88 116 HIS A O 1
ATOM 969 N N . ASP A 1 117 ? -7.721 -0.227 7.276 1.00 86.38 117 ASP A N 1
ATOM 970 C CA . ASP A 1 117 ? -9.028 0.337 7.631 1.00 86.38 117 ASP A CA 1
ATOM 971 C C . ASP A 1 117 ? -10.127 -0.729 7.543 1.00 86.38 117 ASP A C 1
ATOM 973 O O . ASP A 1 117 ? -10.899 -0.929 8.480 1.00 86.38 117 ASP A O 1
ATOM 977 N N . THR A 1 118 ? -10.133 -1.523 6.464 1.00 91.56 118 THR A N 1
ATOM 978 C CA . THR A 1 118 ? -11.120 -2.601 6.298 1.00 91.56 118 THR A CA 1
ATOM 979 C C . THR A 1 118 ? -11.028 -3.641 7.422 1.00 91.56 118 THR A C 1
ATOM 981 O O . THR A 1 118 ? -12.049 -4.167 7.870 1.00 91.56 118 THR A O 1
ATOM 984 N N . ARG A 1 119 ? -9.821 -3.987 7.882 1.00 93.06 119 ARG A N 1
ATOM 985 C CA . ARG A 1 119 ? -9.637 -4.970 8.960 1.00 93.06 119 ARG A CA 1
ATOM 986 C C . ARG A 1 119 ? -10.001 -4.403 10.322 1.00 93.06 119 ARG A C 1
ATOM 988 O O . ARG A 1 119 ? -10.647 -5.113 11.095 1.00 93.06 119 ARG A O 1
ATOM 995 N N . VAL A 1 120 ? -9.643 -3.154 10.605 1.00 89.69 120 VAL A N 1
ATOM 996 C CA . VAL A 1 120 ? -10.000 -2.508 11.872 1.00 89.69 120 VAL A CA 1
ATOM 997 C C . VAL A 1 120 ? -11.516 -2.319 11.965 1.00 89.69 120 VAL A C 1
ATOM 999 O O . VAL A 1 120 ? -12.093 -2.677 12.988 1.00 89.69 120 VAL A O 1
ATOM 1002 N N . GLU A 1 121 ? -12.200 -1.933 10.882 1.00 92.75 121 GLU A N 1
ATOM 1003 C CA . GLU A 1 121 ? -13.671 -1.885 10.852 1.00 92.75 121 GLU A CA 1
ATOM 1004 C C . GLU A 1 121 ? -14.309 -3.249 11.161 1.00 92.75 121 GLU A C 1
ATOM 1006 O O . GLU A 1 121 ? -15.293 -3.340 11.897 1.00 92.75 121 GLU A O 1
ATOM 1011 N N . ARG A 1 122 ? -13.763 -4.350 10.627 1.00 94.88 122 ARG A N 1
ATOM 1012 C CA . ARG A 1 122 ? -14.267 -5.693 10.967 1.00 94.88 122 ARG A CA 1
ATOM 1013 C C . ARG A 1 122 ? -14.045 -6.028 12.434 1.00 94.88 122 ARG A C 1
ATOM 1015 O O . ARG A 1 122 ? -14.920 -6.647 13.035 1.00 94.88 122 ARG A O 1
ATOM 1022 N N . ARG A 1 123 ? -12.902 -5.643 13.007 1.00 94.81 123 ARG A N 1
ATOM 1023 C CA . ARG A 1 123 ? -12.646 -5.820 14.443 1.00 94.81 123 ARG A CA 1
ATOM 1024 C C . ARG A 1 123 ? -13.613 -4.987 15.277 1.00 94.81 123 ARG A C 1
ATOM 1026 O O . ARG A 1 123 ? -14.150 -5.526 16.233 1.00 94.81 123 ARG A O 1
ATOM 1033 N N . ALA A 1 124 ? -13.920 -3.758 14.868 1.00 95.38 124 ALA A N 1
ATOM 1034 C CA . ALA A 1 124 ? -14.943 -2.925 15.496 1.00 95.38 124 ALA A CA 1
ATOM 1035 C C . ALA A 1 124 ? -16.322 -3.606 15.482 1.00 95.38 124 ALA A C 1
ATOM 1037 O O . ALA A 1 124 ? -16.991 -3.699 16.510 1.00 95.38 124 ALA A O 1
ATOM 1038 N N . ILE A 1 125 ? -16.715 -4.193 14.346 1.00 95.69 125 ILE A N 1
ATOM 1039 C CA . ILE A 1 125 ? -17.952 -4.981 14.241 1.00 95.69 125 ILE A CA 1
ATOM 1040 C C . ILE A 1 125 ? -17.928 -6.204 15.177 1.00 95.69 125 ILE A C 1
ATOM 1042 O O . ILE A 1 125 ? -18.950 -6.523 15.785 1.00 95.69 125 ILE A O 1
ATOM 1046 N N . MET A 1 126 ? -16.790 -6.893 15.306 1.00 95.31 126 MET A N 1
ATOM 1047 C CA . MET A 1 126 ? -16.658 -8.039 16.219 1.00 95.31 126 MET A CA 1
ATOM 1048 C C . MET A 1 126 ? -16.672 -7.632 17.686 1.00 95.31 126 MET A C 1
ATOM 1050 O O . MET A 1 126 ? -17.351 -8.276 18.479 1.00 95.31 126 MET A O 1
ATOM 1054 N N . TRP A 1 127 ? -16.040 -6.517 18.028 1.00 96.06 127 TRP A N 1
ATOM 1055 C CA . TRP A 1 127 ? -16.108 -5.950 19.365 1.00 96.06 127 TRP A CA 1
ATOM 1056 C C . TRP A 1 127 ? -17.560 -5.623 19.755 1.00 96.06 127 TRP A C 1
ATOM 1058 O O . TRP A 1 127 ? -18.019 -6.021 20.822 1.00 96.06 127 TRP A O 1
ATOM 1068 N N . LEU A 1 128 ? -18.348 -5.025 18.849 1.00 95.38 128 LEU A N 1
ATOM 1069 C CA . LEU A 1 128 ? -19.778 -4.758 19.080 1.00 95.38 128 LEU A CA 1
ATOM 1070 C C . LEU A 1 128 ? -20.603 -6.033 19.325 1.00 95.38 128 LEU A C 1
ATOM 1072 O O . LEU A 1 128 ? -21.621 -5.997 20.021 1.00 95.38 128 LEU A O 1
ATOM 1076 N N . VAL A 1 129 ? -20.201 -7.157 18.736 1.00 96.06 129 VAL A N 1
ATOM 1077 C CA . VAL A 1 129 ? -20.838 -8.461 18.952 1.00 96.06 129 VAL A CA 1
ATOM 1078 C C . VAL A 1 129 ? -20.452 -9.046 20.304 1.00 96.06 129 VAL A C 1
ATOM 1080 O O . VAL A 1 129 ? -21.333 -9.516 21.029 1.00 96.06 129 VAL A O 1
ATOM 1083 N N . ASP A 1 130 ? -19.172 -8.984 20.668 1.00 94.69 130 ASP A N 1
ATOM 1084 C CA . ASP A 1 130 ? -18.673 -9.447 21.967 1.00 94.69 130 ASP A CA 1
ATOM 1085 C C . ASP A 1 130 ? -19.333 -8.672 23.120 1.00 94.69 130 ASP A C 1
ATOM 1087 O O . ASP A 1 130 ? -19.744 -9.257 24.130 1.00 94.69 130 ASP A O 1
ATOM 1091 N N . GLU A 1 131 ? -19.569 -7.378 22.901 1.00 94.19 131 GLU A N 1
ATOM 1092 C CA . GLU A 1 131 ? -20.313 -6.486 23.791 1.00 94.19 131 GLU A CA 1
ATOM 1093 C C . GLU A 1 131 ? -21.841 -6.656 23.719 1.00 94.19 131 GLU A C 1
ATOM 1095 O O . GLU A 1 131 ? -22.592 -6.021 24.461 1.00 94.19 131 GLU A O 1
ATOM 1100 N N . LYS A 1 132 ? -22.332 -7.569 22.870 1.00 94.25 132 LYS A N 1
ATOM 1101 C CA . LYS A 1 132 ? -23.759 -7.897 22.677 1.00 94.25 132 LYS A CA 1
ATOM 1102 C C . LYS A 1 132 ? -24.602 -6.702 22.227 1.00 94.25 132 LYS A C 1
ATOM 1104 O O . LYS A 1 132 ? -25.820 -6.670 22.435 1.00 94.25 132 LYS A O 1
ATOM 1109 N N . LEU A 1 133 ? -23.963 -5.729 21.592 1.00 93.56 133 LEU A N 1
ATOM 1110 C CA . LEU A 1 133 ? -24.600 -4.541 21.042 1.00 93.56 133 LEU A CA 1
ATOM 1111 C C . LEU A 1 133 ? -25.150 -4.807 19.639 1.00 93.56 133 LEU A C 1
ATOM 1113 O O . LEU A 1 133 ? -26.149 -4.196 19.255 1.00 93.56 133 LEU A O 1
ATOM 1117 N N . VAL A 1 134 ? -24.572 -5.764 18.911 1.00 94.25 134 VAL A N 1
ATOM 1118 C CA . VAL A 1 134 ? -24.980 -6.163 17.556 1.00 94.25 134 VAL A CA 1
ATOM 1119 C C . VAL A 1 134 ? -25.196 -7.678 17.472 1.00 94.25 134 VAL A C 1
ATOM 1121 O O . VAL A 1 134 ? -24.503 -8.462 18.113 1.00 94.25 134 VAL A O 1
ATOM 1124 N N . ASP A 1 135 ? -26.177 -8.099 16.668 1.00 94.75 135 ASP A N 1
ATOM 1125 C CA . ASP A 1 135 ? -26.462 -9.514 16.411 1.00 94.75 135 ASP A CA 1
ATOM 1126 C C . ASP A 1 135 ? -25.379 -10.166 15.534 1.00 94.75 135 ASP A C 1
ATOM 1128 O O . ASP A 1 135 ? -24.977 -9.606 14.510 1.00 94.75 135 ASP A O 1
ATOM 1132 N N . GLN A 1 136 ? -24.986 -11.395 15.877 1.00 94.69 136 GLN A N 1
ATOM 1133 C CA . GLN A 1 136 ? -23.991 -12.183 15.141 1.00 94.69 136 GLN A CA 1
ATOM 1134 C C . GLN A 1 136 ? -24.290 -12.268 13.633 1.00 94.69 136 GLN A C 1
ATOM 1136 O O . GLN A 1 136 ? -23.401 -12.063 12.812 1.00 94.69 136 GLN A O 1
ATOM 1141 N N . ALA A 1 137 ? -25.540 -12.521 13.235 1.00 94.06 137 ALA A N 1
ATOM 1142 C CA . ALA A 1 137 ? -25.902 -12.681 11.827 1.00 94.06 137 ALA A CA 1
ATOM 1143 C C . ALA A 1 137 ? -25.904 -11.340 11.069 1.00 94.06 137 ALA A C 1
ATOM 1145 O O . ALA A 1 137 ? -25.759 -11.290 9.844 1.00 94.06 137 ALA A O 1
ATOM 1146 N N . VAL A 1 138 ? -26.112 -10.227 11.776 1.00 94.00 138 VAL A N 1
ATOM 1147 C CA . VAL A 1 138 ? -25.956 -8.876 11.220 1.00 94.00 138 VAL A CA 1
ATOM 1148 C C . VAL A 1 138 ? -24.473 -8.573 11.000 1.00 94.00 138 VAL A C 1
ATOM 1150 O O . VAL A 1 138 ? -24.112 -8.149 9.902 1.00 94.00 138 VAL A O 1
ATOM 1153 N N . ALA A 1 139 ? -23.628 -8.874 11.985 1.00 93.69 139 ALA A N 1
ATOM 1154 C CA . ALA A 1 139 ? -22.183 -8.700 11.901 1.00 93.69 139 ALA A CA 1
ATOM 1155 C C . ALA A 1 139 ? -21.542 -9.543 10.791 1.00 93.69 139 ALA A C 1
ATOM 1157 O O . ALA A 1 139 ? -20.792 -9.012 9.978 1.00 93.69 139 ALA A O 1
ATOM 1158 N N . GLU A 1 140 ? -21.893 -10.827 10.684 1.00 93.88 140 GLU A N 1
ATOM 1159 C CA . GLU A 1 140 ? -21.374 -11.722 9.639 1.00 93.88 140 GLU A CA 1
ATOM 1160 C C . GLU A 1 140 ? -21.651 -11.195 8.226 1.00 93.88 140 GLU A C 1
ATOM 1162 O O . GLU A 1 140 ? -20.776 -11.247 7.361 1.00 93.88 140 GLU A O 1
ATOM 1167 N N . ARG A 1 141 ? -22.843 -10.631 7.988 1.00 93.12 141 ARG A N 1
ATOM 1168 C CA . ARG A 1 141 ? -23.176 -10.002 6.700 1.00 93.12 141 ARG A CA 1
ATOM 1169 C C . ARG A 1 141 ? -22.350 -8.744 6.452 1.00 93.12 141 ARG A C 1
ATOM 1171 O O . ARG A 1 141 ? -21.792 -8.602 5.371 1.00 93.12 141 ARG A O 1
ATOM 1178 N N . ALA A 1 142 ? -22.235 -7.870 7.450 1.00 92.94 142 ALA A N 1
ATOM 1179 C CA . ALA A 1 142 ? -21.459 -6.637 7.334 1.00 92.94 142 ALA A CA 1
ATOM 1180 C C . ALA A 1 142 ? -19.960 -6.906 7.098 1.00 92.94 142 ALA A C 1
ATOM 1182 O O . ALA A 1 142 ? -19.314 -6.184 6.340 1.00 92.94 142 ALA A O 1
ATOM 1183 N N . ILE A 1 143 ? -19.420 -7.963 7.709 1.00 93.44 143 ILE A N 1
ATOM 1184 C CA . ILE A 1 143 ? -18.047 -8.433 7.498 1.00 93.44 143 ILE A CA 1
ATOM 1185 C C . ILE A 1 143 ? -17.883 -9.024 6.095 1.00 93.44 143 ILE A C 1
ATOM 1187 O O . ILE A 1 143 ? -16.909 -8.712 5.413 1.00 93.44 143 ILE A O 1
ATOM 1191 N N . ALA A 1 144 ? -18.836 -9.838 5.630 1.00 91.31 144 ALA A N 1
ATOM 1192 C CA . ALA A 1 144 ? -18.797 -10.416 4.286 1.00 91.31 144 ALA A CA 1
ATOM 1193 C C . ALA A 1 144 ? -18.854 -9.350 3.173 1.00 91.31 144 ALA A C 1
ATOM 1195 O O . ALA A 1 144 ? -18.285 -9.548 2.102 1.00 91.31 144 ALA A O 1
ATOM 1196 N N . GLU A 1 145 ? -19.504 -8.212 3.430 1.00 90.81 145 GLU A N 1
ATOM 1197 C CA . GLU A 1 145 ? -19.540 -7.043 2.537 1.00 90.81 145 GLU A CA 1
ATOM 1198 C C . GLU A 1 145 ? -18.233 -6.229 2.538 1.00 90.81 145 GLU A C 1
ATOM 1200 O O . GLU A 1 145 ? -18.053 -5.356 1.691 1.00 90.81 145 GLU A O 1
ATOM 1205 N N . ARG A 1 146 ? -17.305 -6.531 3.452 1.00 90.31 146 ARG A N 1
ATOM 1206 C CA . ARG A 1 146 ? -16.001 -5.875 3.602 1.00 90.31 146 ARG A CA 1
ATOM 1207 C C . ARG A 1 146 ? -14.866 -6.873 3.372 1.00 90.31 146 ARG A C 1
ATOM 1209 O O . ARG A 1 146 ? -14.104 -7.100 4.300 1.00 90.31 146 ARG A O 1
ATOM 1216 N N . PRO A 1 147 ? -14.719 -7.525 2.209 1.00 87.75 147 PRO A N 1
ATOM 1217 C CA . PRO A 1 147 ? -13.611 -8.457 1.986 1.00 87.75 147 PRO A CA 1
ATOM 1218 C C . PRO A 1 147 ? -12.256 -7.744 2.079 1.00 87.75 147 PRO A C 1
ATOM 1220 O O . PRO A 1 147 ? -12.186 -6.522 1.952 1.00 87.75 147 PRO A O 1
ATOM 1223 N N . ASP A 1 148 ? -11.164 -8.487 2.307 1.00 83.25 148 ASP A N 1
ATOM 1224 C CA . ASP A 1 148 ? -9.837 -7.870 2.201 1.00 83.25 148 ASP A CA 1
ATOM 1225 C C . ASP A 1 148 ? -9.698 -7.331 0.776 1.00 83.25 148 ASP A C 1
ATOM 1227 O O . ASP A 1 148 ? -9.975 -8.089 -0.161 1.00 83.25 148 ASP A O 1
ATOM 1231 N N . PRO A 1 149 ? -9.281 -6.067 0.589 1.00 78.69 149 PRO A N 1
ATOM 1232 C CA . PRO A 1 149 ? -9.110 -5.542 -0.749 1.00 78.69 149 PRO A CA 1
ATOM 1233 C C . PRO A 1 149 ? -8.097 -6.415 -1.486 1.00 78.69 149 PRO A C 1
ATOM 1235 O O . PRO A 1 149 ? -7.006 -6.709 -0.981 1.00 78.69 149 PRO A O 1
ATOM 1238 N N . GLU A 1 150 ? -8.468 -6.863 -2.682 1.00 69.88 150 GLU A N 1
ATOM 1239 C CA . GLU A 1 150 ? -7.520 -7.542 -3.546 1.00 69.88 150 GLU A CA 1
ATOM 1240 C C . GLU A 1 150 ? -6.428 -6.530 -3.919 1.00 69.88 150 GLU A C 1
ATOM 1242 O O . GLU A 1 150 ? -6.719 -5.444 -4.423 1.00 69.88 150 GLU A O 1
ATOM 1247 N N . LEU A 1 151 ? -5.157 -6.867 -3.679 1.00 65.31 151 LEU A N 1
ATOM 1248 C CA . LEU A 1 151 ? -4.018 -6.032 -4.085 1.00 65.31 151 LEU A CA 1
ATOM 1249 C C . LEU A 1 151 ? -3.771 -6.174 -5.600 1.00 65.31 151 LEU A C 1
ATOM 1251 O O . LEU A 1 151 ? -2.703 -6.611 -6.029 1.00 65.31 151 LEU A O 1
ATOM 1255 N N . ILE A 1 152 ? -4.805 -5.923 -6.408 1.00 51.94 152 ILE A N 1
ATOM 1256 C CA . ILE A 1 152 ? -4.828 -6.258 -7.836 1.00 51.94 152 ILE A CA 1
ATOM 1257 C C . ILE A 1 152 ? -4.224 -5.181 -8.734 1.00 51.94 152 ILE A C 1
ATOM 1259 O O . ILE A 1 152 ? -3.813 -5.543 -9.831 1.00 51.94 152 ILE A O 1
ATOM 1263 N N . ASP A 1 153 ? -4.078 -3.926 -8.298 1.00 46.12 153 ASP A N 1
ATOM 1264 C CA . ASP A 1 153 ? -3.824 -2.854 -9.276 1.00 46.12 153 ASP A CA 1
ATOM 1265 C C . ASP A 1 153 ? -2.927 -1.696 -8.818 1.00 46.12 153 ASP A C 1
ATOM 1267 O O . ASP A 1 153 ? -3.250 -0.541 -9.056 1.00 46.12 153 ASP A O 1
ATOM 1271 N N . LEU A 1 154 ? -1.803 -1.979 -8.153 1.00 43.16 154 LEU A N 1
ATOM 1272 C CA . LEU A 1 154 ? -0.812 -0.946 -7.819 1.00 43.16 154 LEU A CA 1
ATOM 1273 C C . LEU A 1 154 ? 0.611 -1.514 -7.888 1.00 43.16 154 LEU A C 1
ATOM 1275 O O . LEU A 1 154 ? 1.188 -1.906 -6.877 1.00 43.16 154 LEU A O 1
ATOM 1279 N N . SER A 1 155 ? 1.142 -1.593 -9.113 1.00 46.50 155 SER A N 1
ATOM 1280 C CA . SER A 1 155 ? 2.388 -2.270 -9.518 1.00 46.50 155 SER A CA 1
ATOM 1281 C C . SER A 1 155 ? 2.246 -3.794 -9.682 1.00 46.50 155 SER A C 1
ATOM 1283 O O . SER A 1 155 ? 2.285 -4.571 -8.723 1.00 46.50 155 SER A O 1
ATOM 1285 N N . GLY A 1 156 ? 2.111 -4.257 -10.931 1.00 49.53 156 GLY A N 1
ATOM 1286 C CA . GLY A 1 156 ? 2.265 -5.678 -11.263 1.00 49.53 156 GLY A CA 1
ATOM 1287 C C . GLY A 1 156 ? 3.619 -6.241 -10.784 1.00 49.53 156 GLY A C 1
ATOM 1288 O O . GLY A 1 156 ? 4.514 -5.480 -10.411 1.00 49.53 156 GLY A O 1
ATOM 1289 N N . PRO A 1 157 ? 3.816 -7.577 -10.759 1.00 53.03 157 PRO A N 1
ATOM 1290 C CA . PRO A 1 157 ? 5.164 -8.115 -10.577 1.00 53.03 157 PRO A CA 1
ATOM 1291 C C . PRO A 1 157 ? 6.075 -7.481 -11.634 1.00 53.03 157 PRO A C 1
ATOM 1293 O O . PRO A 1 157 ? 5.652 -7.373 -12.784 1.00 53.03 157 PRO A O 1
ATOM 1296 N N . PHE A 1 158 ? 7.291 -7.069 -11.256 1.00 66.00 158 PHE A N 1
ATOM 1297 C CA . PHE A 1 158 ? 8.303 -6.653 -12.225 1.00 66.00 158 PHE A CA 1
ATOM 1298 C C . PHE A 1 158 ? 8.483 -7.796 -13.231 1.00 66.00 158 PHE A C 1
ATOM 1300 O O . PHE A 1 158 ? 9.086 -8.827 -12.925 1.00 66.00 158 PHE A O 1
ATOM 1307 N N . ASP A 1 159 ? 7.863 -7.644 -14.397 1.00 80.56 159 ASP A N 1
ATOM 1308 C CA . ASP A 1 159 ? 7.907 -8.597 -15.491 1.00 80.56 159 ASP A CA 1
ATOM 1309 C C . ASP A 1 159 ? 8.554 -7.879 -16.678 1.00 80.56 159 ASP A C 1
ATOM 1311 O O . ASP A 1 159 ? 7.874 -7.179 -17.435 1.00 80.56 159 ASP A O 1
ATOM 1315 N N . PRO A 1 160 ? 9.870 -8.051 -16.873 1.00 82.69 160 PRO A N 1
ATOM 1316 C CA . PRO A 1 160 ? 10.587 -7.389 -17.952 1.00 82.69 160 PRO A CA 1
ATOM 1317 C C . PRO A 1 160 ? 10.075 -7.828 -19.329 1.00 82.69 160 PRO A C 1
ATOM 1319 O O . PRO A 1 160 ? 10.219 -7.085 -20.298 1.00 82.69 160 PRO A O 1
ATOM 1322 N N . HIS A 1 161 ? 9.420 -8.991 -19.442 1.00 88.56 161 HIS A N 1
ATOM 1323 C CA . HIS A 1 161 ? 8.778 -9.420 -20.683 1.00 88.56 161 HIS A CA 1
ATOM 1324 C C . HIS A 1 161 ? 7.444 -8.704 -20.921 1.00 88.56 161 HIS A C 1
ATOM 1326 O O . HIS A 1 161 ? 7.076 -8.475 -22.075 1.00 88.56 161 HIS A O 1
ATOM 1332 N N . GLN A 1 162 ? 6.700 -8.355 -19.870 1.00 86.88 162 GLN A N 1
ATOM 1333 C CA . GLN A 1 162 ? 5.512 -7.505 -19.983 1.00 86.88 162 GLN A CA 1
ATOM 1334 C C . GLN A 1 162 ? 5.907 -6.065 -20.323 1.00 86.88 162 GLN A C 1
ATOM 1336 O O . GLN A 1 162 ? 5.396 -5.537 -21.308 1.00 86.88 162 GLN A O 1
ATOM 1341 N N . ILE A 1 163 ? 6.882 -5.489 -19.612 1.00 89.25 163 ILE A N 1
ATOM 1342 C CA . ILE A 1 163 ? 7.392 -4.134 -19.882 1.00 89.25 163 ILE A CA 1
ATOM 1343 C C . ILE A 1 163 ? 7.913 -4.047 -21.320 1.00 89.25 163 ILE A C 1
ATOM 1345 O O . ILE A 1 163 ? 7.536 -3.153 -22.074 1.00 89.25 163 ILE A O 1
ATOM 1349 N N . ALA A 1 164 ? 8.706 -5.032 -21.762 1.00 94.25 164 ALA A N 1
ATOM 1350 C CA . ALA A 1 164 ? 9.152 -5.094 -23.149 1.00 94.25 164 ALA A CA 1
ATOM 1351 C C . ALA A 1 164 ? 7.965 -5.110 -24.128 1.00 94.25 164 ALA A C 1
ATOM 1353 O O . ALA A 1 164 ? 7.992 -4.382 -25.120 1.00 94.25 164 ALA A O 1
ATOM 1354 N N . ARG A 1 165 ? 6.910 -5.899 -23.861 1.00 94.19 165 ARG A N 1
ATOM 1355 C CA . ARG A 1 165 ? 5.704 -5.963 -24.712 1.00 94.19 165 ARG A CA 1
ATOM 1356 C C . ARG A 1 165 ? 4.988 -4.623 -24.808 1.00 94.19 165 ARG A C 1
ATOM 1358 O O . ARG A 1 165 ? 4.586 -4.252 -25.909 1.00 94.19 165 ARG A O 1
ATOM 1365 N N . GLU A 1 166 ? 4.854 -3.903 -23.705 1.00 92.69 166 GLU A N 1
ATOM 1366 C CA . GLU A 1 166 ? 4.226 -2.579 -23.664 1.00 92.69 166 GLU A CA 1
ATOM 1367 C C . GLU A 1 166 ? 5.057 -1.544 -24.430 1.00 92.69 166 GLU A C 1
ATOM 1369 O O . GLU A 1 166 ? 4.530 -0.861 -25.311 1.00 92.69 166 GLU A O 1
ATOM 1374 N N . VAL A 1 167 ? 6.379 -1.524 -24.221 1.00 95.31 167 VAL A N 1
ATOM 1375 C CA . VAL A 1 167 ? 7.299 -0.701 -25.023 1.00 95.31 167 VAL A CA 1
ATOM 1376 C C . VAL A 1 167 ? 7.169 -1.046 -26.510 1.00 95.31 167 VAL A C 1
ATOM 1378 O O . VAL A 1 167 ? 7.084 -0.157 -27.356 1.00 95.31 167 VAL A O 1
ATOM 1381 N N . GLY A 1 168 ? 7.105 -2.334 -26.857 1.00 96.00 168 GLY A N 1
ATOM 1382 C CA . GLY A 1 168 ? 6.924 -2.798 -28.233 1.00 96.00 168 GLY A CA 1
ATOM 1383 C C . GLY A 1 168 ? 5.618 -2.311 -28.871 1.00 96.00 168 GLY A C 1
ATOM 1384 O O . GLY A 1 168 ? 5.615 -1.927 -30.044 1.00 96.00 168 GLY A O 1
ATOM 1385 N N . GLN A 1 169 ? 4.520 -2.275 -28.111 1.00 95.62 169 GLN A N 1
ATOM 1386 C CA . GLN A 1 169 ? 3.233 -1.739 -28.566 1.00 95.62 169 GLN A CA 1
ATOM 1387 C C . GLN A 1 169 ? 3.302 -0.230 -28.825 1.00 95.62 169 GLN A C 1
ATOM 1389 O O . GLN A 1 169 ? 2.863 0.228 -29.883 1.00 95.62 169 GLN A O 1
ATOM 1394 N N . ASP A 1 170 ? 3.914 0.536 -27.925 1.00 95.81 170 ASP A N 1
ATOM 1395 C CA . ASP A 1 170 ? 4.068 1.982 -28.104 1.00 95.81 170 ASP A CA 1
ATOM 1396 C C . ASP A 1 170 ? 5.001 2.330 -29.266 1.00 95.81 170 ASP A C 1
ATOM 1398 O O . ASP A 1 170 ? 4.706 3.220 -30.067 1.00 95.81 170 ASP A O 1
ATOM 1402 N N . LEU A 1 171 ? 6.103 1.590 -29.423 1.00 96.75 171 LEU A N 1
ATOM 1403 C CA . LEU A 1 171 ? 6.997 1.742 -30.570 1.00 96.75 171 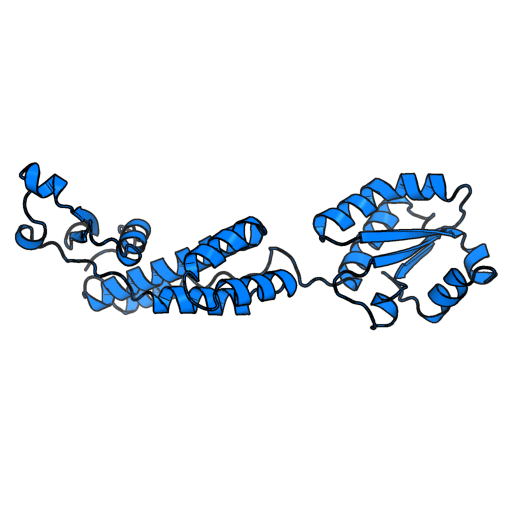LEU A CA 1
ATOM 1404 C C . LEU A 1 171 ? 6.280 1.415 -31.884 1.00 96.75 171 LEU A C 1
ATOM 1406 O O . LEU A 1 171 ? 6.526 2.076 -32.895 1.00 96.75 171 LEU A O 1
ATOM 1410 N N . ARG A 1 172 ? 5.360 0.443 -31.886 1.00 95.75 172 ARG A N 1
ATOM 1411 C CA . ARG A 1 172 ? 4.515 0.147 -33.051 1.00 95.75 172 ARG A CA 1
ATOM 1412 C C . ARG A 1 172 ? 3.578 1.310 -33.368 1.00 95.75 172 ARG A C 1
ATOM 1414 O O . ARG A 1 172 ? 3.433 1.647 -34.539 1.00 95.75 172 ARG A O 1
ATOM 1421 N N . GLY A 1 173 ? 3.020 1.971 -32.356 1.00 94.19 173 GLY A N 1
ATOM 1422 C CA . GLY A 1 173 ? 2.276 3.222 -32.532 1.00 94.19 173 GLY A CA 1
ATOM 1423 C C . GLY A 1 173 ? 3.137 4.367 -33.087 1.00 94.19 173 GLY A C 1
ATOM 1424 O O . GLY A 1 173 ? 2.691 5.108 -33.961 1.00 94.19 173 GLY A O 1
ATOM 1425 N N . LEU A 1 174 ? 4.388 4.486 -32.631 1.00 95.94 174 LEU A N 1
ATOM 1426 C CA . LEU A 1 174 ? 5.325 5.549 -33.022 1.00 95.94 174 LEU A CA 1
ATOM 1427 C C . LEU A 1 174 ? 5.857 5.415 -34.461 1.00 95.94 174 LEU A C 1
ATOM 1429 O O . LEU A 1 174 ? 6.074 6.426 -35.144 1.00 95.94 174 LEU A O 1
ATOM 1433 N N . TYR A 1 175 ? 6.124 4.184 -34.902 1.00 96.31 175 TYR A N 1
ATOM 1434 C CA . TYR A 1 175 ? 6.789 3.892 -36.178 1.00 96.31 175 TYR A CA 1
ATOM 1435 C C . TYR A 1 175 ? 5.865 3.305 -37.252 1.00 96.31 175 TYR A C 1
ATOM 1437 O O . TYR A 1 175 ? 6.198 3.407 -38.435 1.00 96.31 175 TYR A O 1
ATOM 1445 N N . GLY A 1 176 ? 4.724 2.720 -36.879 1.00 94.94 176 GLY A N 1
ATOM 1446 C CA . GLY A 1 176 ? 3.810 2.063 -37.814 1.00 94.94 176 GLY A CA 1
ATOM 1447 C C . GLY A 1 176 ? 4.522 0.996 -38.649 1.00 94.94 176 GLY A C 1
ATOM 1448 O O . GLY A 1 176 ? 5.298 0.200 -38.121 1.00 94.94 176 GLY A O 1
ATOM 1449 N N . ASP A 1 177 ? 4.318 1.037 -39.966 1.00 94.06 177 ASP A N 1
ATOM 1450 C CA . ASP A 1 177 ? 4.881 0.069 -40.920 1.00 94.06 177 ASP A CA 1
ATOM 1451 C C . ASP A 1 177 ? 6.420 0.065 -40.977 1.00 94.06 177 ASP A C 1
ATOM 1453 O O . ASP A 1 177 ? 7.018 -0.897 -41.460 1.00 94.06 177 ASP A O 1
ATOM 1457 N N . ARG A 1 178 ? 7.084 1.117 -40.469 1.00 95.19 178 ARG A N 1
ATOM 1458 C CA . ARG A 1 178 ? 8.552 1.154 -40.385 1.00 95.19 178 ARG A CA 1
ATOM 1459 C C . ARG A 1 178 ? 9.100 0.198 -39.329 1.00 95.19 178 ARG A C 1
ATOM 1461 O O . ARG A 1 178 ? 10.269 -0.174 -39.418 1.00 95.19 178 ARG A O 1
ATOM 1468 N N . LEU A 1 179 ? 8.303 -0.188 -38.329 1.00 97.00 179 LEU A N 1
ATOM 1469 C CA . LEU A 1 179 ? 8.719 -1.142 -37.304 1.00 97.00 179 LEU A CA 1
ATOM 1470 C C . LEU A 1 179 ? 8.521 -2.572 -37.803 1.00 97.00 179 LEU A C 1
ATOM 1472 O O . LEU A 1 179 ? 7.398 -3.054 -37.914 1.00 97.00 179 LEU A O 1
ATOM 1476 N N . ASN A 1 180 ? 9.623 -3.276 -38.047 1.00 94.56 180 ASN A N 1
ATOM 1477 C CA . ASN A 1 180 ? 9.582 -4.670 -38.471 1.00 94.56 180 ASN A CA 1
ATOM 1478 C C . ASN A 1 180 ? 9.333 -5.611 -37.282 1.00 94.56 180 ASN A C 1
ATOM 1480 O O . ASN A 1 180 ? 8.433 -6.444 -37.327 1.00 94.56 180 ASN A O 1
ATOM 1484 N N . ARG A 1 181 ? 10.134 -5.476 -36.215 1.00 94.19 181 ARG A N 1
ATOM 1485 C CA . ARG A 1 181 ? 10.013 -6.266 -34.978 1.00 94.19 181 ARG A CA 1
ATOM 1486 C C . ARG A 1 181 ? 10.795 -5.640 -33.827 1.00 94.19 181 ARG A C 1
ATOM 1488 O O . ARG A 1 181 ? 11.747 -4.894 -34.056 1.00 94.19 181 ARG A O 1
ATOM 1495 N N . VAL A 1 182 ? 10.439 -6.023 -32.604 1.00 96.25 182 VAL A N 1
ATOM 1496 C CA . VAL A 1 182 ? 11.201 -5.732 -31.384 1.00 96.25 182 VAL A CA 1
ATOM 1497 C C . VAL A 1 182 ? 11.646 -7.053 -30.763 1.00 96.25 182 VAL A C 1
ATOM 1499 O O . VAL A 1 182 ? 10.874 -8.014 -30.729 1.00 96.25 182 VAL A O 1
ATOM 1502 N N . LEU A 1 183 ? 12.898 -7.120 -30.311 1.00 95.19 183 LEU A N 1
ATOM 1503 C CA . LEU A 1 183 ? 13.428 -8.264 -29.569 1.00 95.19 183 LEU A CA 1
ATOM 1504 C C . LEU A 1 183 ? 13.921 -7.801 -28.200 1.00 95.19 183 LEU A C 1
ATOM 1506 O O . LEU A 1 183 ? 14.690 -6.847 -28.126 1.00 95.19 183 LEU A O 1
ATOM 1510 N N . LEU A 1 184 ? 13.543 -8.515 -27.145 1.00 94.81 184 LEU A N 1
ATOM 1511 C CA . LEU A 1 184 ? 14.196 -8.422 -25.844 1.00 94.81 184 LEU A CA 1
ATOM 1512 C C . LEU A 1 184 ? 15.491 -9.224 -25.925 1.00 94.81 184 LEU A C 1
ATOM 1514 O O . LEU A 1 184 ? 15.465 -10.394 -26.308 1.00 94.81 184 LEU A O 1
ATOM 1518 N N . PHE A 1 185 ? 16.621 -8.619 -25.586 1.00 89.88 185 PHE A N 1
ATOM 1519 C CA . PHE A 1 185 ? 17.902 -9.314 -25.503 1.00 89.88 185 PHE A CA 1
ATOM 1520 C C . PHE A 1 185 ? 18.601 -8.969 -24.182 1.00 89.88 185 PHE A C 1
ATOM 1522 O O . PHE A 1 185 ? 17.992 -8.408 -23.278 1.00 89.88 185 PHE A O 1
ATOM 1529 N N . GLY A 1 186 ? 19.859 -9.378 -24.021 1.00 86.50 186 GLY A N 1
ATOM 1530 C CA . GLY A 1 186 ? 20.592 -9.102 -22.787 1.00 86.50 186 GLY A CA 1
ATOM 1531 C C . GLY A 1 186 ? 20.274 -10.108 -21.682 1.00 86.50 186 GLY A C 1
ATOM 1532 O O . GLY A 1 186 ? 19.953 -11.266 -21.956 1.00 86.50 186 GLY A O 1
ATOM 1533 N N . SER A 1 187 ? 20.468 -9.704 -20.430 1.00 82.81 187 SER A N 1
ATOM 1534 C CA . SER A 1 187 ? 20.408 -10.613 -19.278 1.00 82.81 187 SER A CA 1
ATOM 1535 C C . SER A 1 187 ? 19.016 -11.200 -19.038 1.00 82.81 187 SER A C 1
ATOM 1537 O O . SER A 1 187 ? 18.888 -12.385 -18.724 1.00 82.81 187 SER A O 1
ATOM 1539 N N . TRP A 1 188 ? 17.961 -10.418 -19.279 1.00 84.94 188 TRP A N 1
ATOM 1540 C CA . TRP A 1 188 ? 16.578 -10.884 -19.140 1.00 84.94 188 TRP A CA 1
ATOM 1541 C C . TRP A 1 188 ? 16.210 -11.959 -20.165 1.00 84.94 188 TRP A C 1
ATOM 1543 O O . TRP A 1 188 ? 15.527 -12.921 -19.828 1.00 84.94 188 TRP A O 1
ATOM 1553 N N . ALA A 1 189 ? 16.731 -11.870 -21.391 1.00 89.06 189 ALA A N 1
ATOM 1554 C CA . ALA A 1 189 ? 16.517 -12.902 -22.406 1.00 89.06 189 ALA A CA 1
ATOM 1555 C C . ALA A 1 189 ? 17.291 -14.205 -22.121 1.00 89.06 189 ALA A C 1
ATOM 1557 O O . ALA A 1 189 ? 16.826 -15.287 -22.476 1.00 89.06 189 ALA A O 1
ATOM 1558 N N . ARG A 1 190 ? 18.455 -14.120 -21.461 1.00 85.12 190 ARG A N 1
ATOM 1559 C CA . ARG A 1 190 ? 19.272 -15.291 -21.086 1.00 85.12 190 ARG A CA 1
ATOM 1560 C C . ARG A 1 190 ? 18.815 -15.982 -19.800 1.00 85.12 190 ARG A C 1
ATOM 1562 O O . ARG A 1 190 ? 19.212 -17.121 -19.562 1.00 85.12 190 ARG A O 1
ATOM 1569 N N . GLY A 1 191 ? 18.017 -15.304 -18.974 1.00 80.50 191 GLY A N 1
ATOM 1570 C CA . GLY A 1 191 ? 17.591 -15.804 -17.665 1.00 80.50 191 GLY A CA 1
ATOM 1571 C C . GLY A 1 191 ? 18.664 -15.700 -16.574 1.00 80.50 191 GLY A C 1
ATOM 1572 O O . GLY A 1 191 ? 18.565 -16.395 -15.568 1.00 80.50 191 GLY A O 1
ATOM 1573 N N . ASP A 1 192 ? 19.686 -14.858 -16.765 1.00 78.19 192 ASP A N 1
ATOM 1574 C CA . ASP A 1 192 ? 20.780 -14.615 -15.808 1.00 78.19 192 ASP A CA 1
ATOM 1575 C C . ASP A 1 192 ? 20.772 -13.186 -15.227 1.00 78.19 192 ASP A C 1
ATOM 1577 O O . ASP A 1 192 ? 21.776 -12.719 -14.687 1.00 78.19 192 ASP A O 1
ATOM 1581 N N . ALA A 1 193 ? 19.644 -12.480 -15.343 1.00 72.06 193 ALA A N 1
ATOM 1582 C CA . ALA A 1 193 ? 19.489 -11.100 -14.894 1.00 72.06 193 ALA A CA 1
ATOM 1583 C C . ALA A 1 193 ? 19.426 -10.928 -13.373 1.00 72.06 193 ALA A C 1
ATOM 1585 O O . ALA A 1 193 ? 18.801 -11.705 -12.650 1.00 72.06 193 ALA A O 1
ATOM 1586 N N . HIS A 1 194 ? 20.030 -9.833 -12.912 1.00 69.06 194 HIS A N 1
ATOM 1587 C CA . HIS A 1 194 ? 19.787 -9.256 -11.593 1.00 69.06 194 HIS A CA 1
ATOM 1588 C C . HIS A 1 194 ? 18.551 -8.338 -11.649 1.00 69.06 194 HIS A C 1
ATOM 1590 O O . HIS A 1 194 ? 18.355 -7.713 -12.690 1.00 69.06 194 HIS A O 1
ATOM 1596 N N . PRO A 1 195 ? 17.772 -8.169 -10.565 1.00 57.81 195 PRO A N 1
ATOM 1597 C CA . PRO A 1 195 ? 16.626 -7.249 -10.531 1.00 57.81 195 PRO A CA 1
ATOM 1598 C C . PRO A 1 195 ? 16.914 -5.807 -10.981 1.00 57.81 195 PRO A C 1
ATOM 1600 O O . PRO A 1 195 ? 16.047 -5.171 -11.556 1.00 57.81 195 PRO A O 1
ATOM 1603 N N . GLU A 1 196 ? 18.140 -5.317 -10.785 1.00 62.56 196 GLU A N 1
ATOM 1604 C CA . GLU A 1 196 ? 18.587 -3.983 -11.236 1.00 62.56 196 GLU A CA 1
ATOM 1605 C C . GLU A 1 196 ? 19.101 -3.959 -12.691 1.00 62.56 196 GLU A C 1
ATOM 1607 O O . GLU A 1 196 ? 19.667 -2.964 -13.132 1.00 62.56 196 GLU A O 1
ATOM 1612 N N . SER A 1 197 ? 19.003 -5.069 -13.430 1.00 74.12 197 SER A N 1
ATOM 1613 C CA . SER A 1 197 ? 19.495 -5.129 -14.811 1.00 74.12 197 SER A CA 1
ATOM 1614 C C . SER A 1 197 ? 18.587 -4.348 -15.749 1.00 74.12 197 SER A C 1
ATOM 1616 O O . SER A 1 197 ? 17.372 -4.546 -15.739 1.00 74.12 197 SER A O 1
ATOM 1618 N N . ASP A 1 198 ? 19.203 -3.577 -16.638 1.00 87.69 198 ASP A N 1
ATOM 1619 C CA . ASP A 1 198 ? 18.529 -2.892 -17.736 1.00 87.69 198 ASP A CA 1
ATOM 1620 C C . ASP A 1 198 ? 17.706 -3.864 -18.607 1.00 87.69 198 ASP A C 1
ATOM 1622 O O . ASP A 1 198 ? 18.077 -5.022 -18.833 1.00 87.69 198 ASP A O 1
ATOM 1626 N N . ILE A 1 199 ? 16.588 -3.374 -19.142 1.00 91.44 199 ILE A N 1
ATOM 1627 C CA . ILE A 1 199 ? 15.788 -4.051 -20.163 1.00 91.44 199 ILE A CA 1
ATOM 1628 C C . ILE A 1 199 ? 16.309 -3.619 -21.536 1.00 91.44 199 ILE A C 1
ATOM 1630 O O . ILE A 1 199 ? 16.005 -2.526 -22.015 1.00 91.44 199 ILE A O 1
ATOM 1634 N N . ASP A 1 200 ? 17.084 -4.490 -22.184 1.00 94.00 200 ASP A N 1
ATOM 1635 C CA . ASP A 1 200 ? 17.702 -4.204 -23.480 1.00 94.00 200 ASP A CA 1
ATOM 1636 C C . ASP A 1 200 ? 16.805 -4.616 -24.659 1.00 94.00 200 ASP A C 1
ATOM 1638 O O . ASP A 1 200 ? 16.526 -5.801 -24.878 1.00 94.00 200 ASP A O 1
ATOM 1642 N N . LEU A 1 201 ? 16.401 -3.646 -25.484 1.00 96.19 201 LEU A N 1
ATOM 1643 C CA . LEU A 1 201 ? 15.547 -3.876 -26.652 1.00 96.19 201 LEU A CA 1
ATOM 1644 C C . LEU A 1 201 ? 16.294 -3.663 -27.971 1.00 96.19 201 LEU A C 1
ATOM 1646 O O . LEU A 1 201 ? 16.907 -2.625 -28.213 1.00 96.19 201 LEU A O 1
ATOM 1650 N N . LEU A 1 202 ? 16.206 -4.627 -28.886 1.00 95.38 202 LEU A N 1
ATOM 1651 C CA . LEU A 1 202 ? 16.616 -4.454 -30.276 1.00 95.38 202 LEU A CA 1
ATOM 1652 C C . LEU A 1 202 ? 15.401 -4.025 -31.099 1.00 95.38 202 LEU A C 1
ATOM 1654 O O . LEU A 1 202 ? 14.459 -4.802 -31.267 1.00 95.38 202 LEU A O 1
ATOM 1658 N N . VAL A 1 203 ? 15.442 -2.814 -31.653 1.00 96.50 203 VAL A N 1
ATOM 1659 C CA . VAL A 1 203 ? 14.344 -2.259 -32.454 1.00 96.50 203 VAL A CA 1
ATOM 1660 C C . VAL A 1 203 ? 14.706 -2.359 -33.929 1.00 96.50 203 VAL A C 1
ATOM 1662 O O . VAL A 1 203 ? 15.567 -1.630 -34.425 1.00 96.50 203 VAL A O 1
ATOM 1665 N N . VAL A 1 204 ? 14.070 -3.289 -34.640 1.00 95.50 204 VAL A N 1
ATOM 1666 C CA . VAL A 1 204 ? 14.346 -3.537 -36.056 1.00 95.50 204 VAL A CA 1
ATOM 1667 C C . VAL A 1 204 ? 13.420 -2.680 -36.904 1.00 95.50 204 VAL A C 1
ATOM 1669 O O . VAL A 1 204 ? 12.211 -2.910 -36.940 1.00 95.50 204 VAL A O 1
ATOM 1672 N N . LEU A 1 205 ? 14.002 -1.715 -37.608 1.00 96.31 205 LEU A N 1
ATOM 1673 C CA . LEU A 1 205 ? 13.302 -0.815 -38.517 1.00 96.31 205 LEU A CA 1
ATOM 1674 C C . LEU A 1 205 ? 13.569 -1.201 -39.978 1.00 96.31 205 LEU A C 1
ATOM 1676 O O . LEU A 1 205 ? 14.572 -1.843 -40.299 1.00 96.31 205 LEU A O 1
ATOM 1680 N N . ASP A 1 206 ? 12.682 -0.804 -40.884 1.00 94.81 206 ASP A N 1
ATOM 1681 C CA . ASP A 1 206 ? 12.883 -0.948 -42.329 1.00 94.81 206 ASP A CA 1
ATOM 1682 C C . ASP A 1 206 ? 14.189 -0.274 -42.792 1.00 94.81 206 ASP A C 1
ATOM 1684 O O . ASP A 1 206 ? 14.977 -0.867 -43.535 1.00 94.81 206 ASP A O 1
ATOM 1688 N N . ARG A 1 207 ? 14.453 0.924 -42.264 1.00 93.00 207 ARG A N 1
ATOM 1689 C CA . ARG A 1 207 ? 15.620 1.761 -42.525 1.00 93.00 207 ARG A CA 1
ATOM 1690 C C . ARG A 1 207 ? 15.971 2.596 -41.291 1.00 93.00 207 ARG A C 1
ATOM 1692 O O . ARG A 1 207 ? 15.093 3.171 -40.649 1.00 93.00 207 ARG A O 1
ATOM 1699 N N . VAL A 1 208 ? 17.273 2.717 -41.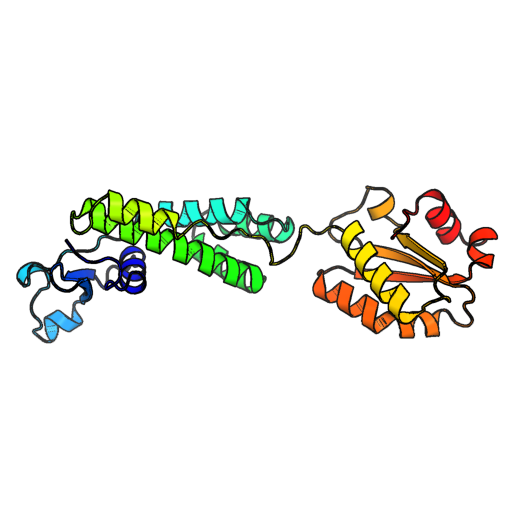025 1.00 94.12 208 VAL A N 1
ATOM 1700 C CA . VAL A 1 208 ? 17.852 3.596 -39.997 1.00 94.12 208 VAL A CA 1
ATOM 1701 C C . VAL A 1 208 ? 18.886 4.498 -40.659 1.00 94.12 208 VAL A C 1
ATOM 1703 O O . VAL A 1 208 ? 19.954 4.032 -41.046 1.00 94.12 208 VAL A O 1
ATOM 1706 N N . ASP A 1 209 ? 18.569 5.784 -40.796 1.00 91.31 209 ASP A N 1
ATOM 1707 C CA . ASP A 1 209 ? 19.497 6.774 -41.362 1.00 91.31 209 ASP A CA 1
ATOM 1708 C C . ASP A 1 209 ? 20.483 7.308 -40.320 1.00 91.31 209 ASP A C 1
ATOM 1710 O O . ASP A 1 209 ? 21.651 7.558 -40.616 1.00 91.31 209 ASP A O 1
ATOM 1714 N N . SER A 1 210 ? 20.015 7.466 -39.083 1.00 92.75 210 SER A N 1
ATOM 1715 C CA . SER A 1 210 ? 20.784 8.014 -37.972 1.00 92.75 210 SER A CA 1
ATOM 1716 C C . SER A 1 210 ? 20.310 7.376 -36.676 1.00 92.75 210 SER A C 1
ATOM 1718 O O . SER A 1 210 ? 19.194 7.613 -36.223 1.00 92.75 210 SER A O 1
ATOM 1720 N N . VAL A 1 211 ? 21.180 6.576 -36.057 1.00 90.19 211 VAL A N 1
ATOM 1721 C CA . VAL A 1 211 ? 20.897 5.940 -34.759 1.00 90.19 211 VAL A CA 1
ATOM 1722 C C . VAL A 1 211 ? 20.531 6.990 -33.709 1.00 90.19 211 VAL A C 1
ATOM 1724 O O . VAL A 1 211 ? 19.600 6.786 -32.943 1.00 90.19 211 VAL A O 1
ATOM 1727 N N . TRP A 1 212 ? 21.215 8.136 -33.705 1.00 87.44 212 TRP A N 1
ATOM 1728 C CA . TRP A 1 212 ? 20.954 9.218 -32.755 1.00 87.44 212 TRP A CA 1
ATOM 1729 C C . TRP A 1 212 ? 19.570 9.842 -32.919 1.00 87.44 212 TRP A C 1
ATOM 1731 O O . TRP A 1 212 ? 18.942 10.196 -31.923 1.00 87.44 212 TRP A O 1
ATOM 1741 N N . ASP A 1 213 ? 19.093 9.980 -34.155 1.00 93.56 213 ASP A N 1
ATOM 1742 C CA . ASP A 1 213 ? 17.771 10.551 -34.405 1.00 93.56 213 ASP A CA 1
ATOM 1743 C C . ASP A 1 213 ? 16.661 9.577 -34.030 1.00 93.56 213 ASP A C 1
ATOM 1745 O O . ASP A 1 213 ? 15.672 9.998 -33.431 1.00 93.56 213 ASP A O 1
ATOM 1749 N N . GLU A 1 214 ? 16.856 8.281 -34.287 1.00 96.88 214 GLU A N 1
ATOM 1750 C CA . GLU A 1 214 ? 15.903 7.257 -33.857 1.00 96.88 214 GLU A CA 1
ATOM 1751 C C . GLU A 1 214 ? 15.881 7.113 -32.327 1.00 96.88 214 GLU A C 1
ATOM 1753 O O . GLU A 1 214 ? 14.801 7.044 -31.744 1.00 96.88 214 GLU A O 1
ATOM 1758 N N . LEU A 1 215 ? 17.034 7.174 -31.648 1.00 91.00 215 LEU A N 1
ATOM 1759 C CA . LEU A 1 215 ? 17.085 7.191 -30.179 1.00 91.00 215 LEU A CA 1
ATOM 1760 C C . LEU A 1 215 ? 16.345 8.402 -29.601 1.00 91.00 215 LEU A C 1
ATOM 1762 O O . LEU A 1 215 ? 15.508 8.238 -28.721 1.00 91.00 215 LEU A O 1
ATOM 1766 N N . ARG A 1 216 ? 16.573 9.608 -30.141 1.00 91.44 216 ARG A N 1
ATOM 1767 C CA . ARG A 1 216 ? 15.859 10.821 -29.701 1.00 91.44 216 ARG A CA 1
ATOM 1768 C C . ARG A 1 216 ? 14.351 10.731 -29.940 1.00 91.44 216 ARG A C 1
ATOM 1770 O O . ARG A 1 216 ? 13.573 11.312 -29.195 1.00 91.44 216 ARG A O 1
ATOM 1777 N N . ARG A 1 217 ? 13.932 10.030 -30.995 1.00 94.19 217 ARG A N 1
ATOM 1778 C CA . ARG A 1 217 ? 12.518 9.814 -31.311 1.00 94.19 217 ARG A CA 1
ATOM 1779 C C . ARG A 1 217 ? 11.861 8.803 -30.367 1.00 94.19 217 ARG A C 1
ATOM 1781 O O . ARG A 1 217 ? 10.687 8.965 -30.055 1.00 94.19 217 ARG A O 1
ATOM 1788 N N . MET A 1 218 ? 12.598 7.781 -29.929 1.00 96.12 218 MET A N 1
ATOM 1789 C CA . MET A 1 218 ? 12.137 6.773 -28.963 1.00 96.12 218 MET A CA 1
ATOM 1790 C C . MET A 1 218 ? 12.161 7.280 -27.517 1.00 96.12 218 MET A C 1
ATOM 1792 O O . MET A 1 218 ? 11.406 6.767 -26.698 1.00 96.12 218 MET A O 1
ATOM 1796 N N . ASP A 1 219 ? 12.998 8.276 -27.219 1.00 92.94 219 ASP A N 1
ATOM 1797 C CA . ASP A 1 219 ? 13.266 8.788 -25.869 1.00 92.94 219 ASP A CA 1
ATOM 1798 C C . ASP A 1 219 ? 12.004 9.018 -25.013 1.00 92.94 219 ASP A C 1
ATOM 1800 O O . ASP A 1 219 ? 11.962 8.469 -23.917 1.00 92.94 219 ASP A O 1
ATOM 1804 N N . PRO A 1 220 ? 10.915 9.662 -25.491 1.00 90.44 220 PRO A N 1
ATOM 1805 C CA . PRO A 1 220 ? 9.713 9.837 -24.668 1.00 90.44 220 PRO A CA 1
ATOM 1806 C C . PRO A 1 220 ? 9.035 8.520 -24.258 1.00 90.44 220 PRO A C 1
ATOM 1808 O O . PRO A 1 220 ? 8.478 8.425 -23.169 1.00 90.44 220 PRO A O 1
ATOM 1811 N N . VAL A 1 221 ? 9.076 7.504 -25.127 1.00 93.31 221 VAL A N 1
ATOM 1812 C CA . VAL A 1 221 ? 8.511 6.174 -24.849 1.00 93.31 221 VAL A CA 1
ATOM 1813 C C . VAL A 1 221 ? 9.404 5.432 -23.859 1.00 93.31 221 VAL A C 1
ATOM 1815 O O . VAL A 1 221 ? 8.911 4.911 -22.864 1.00 93.31 221 VAL A O 1
ATOM 1818 N N . LEU A 1 222 ? 10.716 5.410 -24.112 1.00 91.00 222 LEU A N 1
ATOM 1819 C CA . LEU A 1 222 ? 11.680 4.707 -23.262 1.00 91.00 222 LEU A CA 1
ATOM 1820 C C . LEU A 1 222 ? 11.763 5.330 -21.870 1.00 91.00 222 LEU A C 1
ATOM 1822 O O . LEU A 1 222 ? 11.780 4.599 -20.885 1.00 91.00 222 LEU A O 1
ATOM 1826 N N . TRP A 1 223 ? 11.772 6.663 -21.783 1.00 77.31 223 TRP A N 1
ATOM 1827 C CA . TRP A 1 223 ? 11.795 7.390 -20.518 1.00 77.31 223 TRP A CA 1
ATOM 1828 C C . TRP A 1 223 ? 10.550 7.085 -19.691 1.00 77.31 223 TRP A C 1
ATOM 1830 O O . TRP A 1 223 ? 10.685 6.749 -18.521 1.00 77.31 223 TRP A O 1
ATOM 1840 N N . ARG A 1 224 ? 9.355 7.140 -20.302 1.00 83.19 224 ARG A N 1
ATOM 1841 C CA . ARG A 1 224 ? 8.093 6.843 -19.608 1.00 83.19 224 ARG A CA 1
ATOM 1842 C C . ARG A 1 224 ? 8.126 5.446 -19.003 1.00 83.19 224 ARG A C 1
ATOM 1844 O O . ARG A 1 224 ? 7.925 5.299 -17.810 1.00 83.19 224 ARG A O 1
ATOM 1851 N N . HIS A 1 225 ? 8.471 4.444 -19.808 1.00 84.75 225 HIS A N 1
ATOM 1852 C CA . HIS A 1 225 ? 8.551 3.064 -19.329 1.00 84.75 225 HIS A CA 1
ATOM 1853 C C . HIS A 1 225 ? 9.655 2.843 -18.305 1.00 84.75 225 HIS A C 1
ATOM 1855 O O . HIS A 1 225 ? 9.478 2.037 -17.401 1.00 84.75 225 HIS A O 1
ATOM 1861 N N . SER A 1 226 ? 10.773 3.557 -18.420 1.00 77.56 226 SER A N 1
ATOM 1862 C CA . SER A 1 226 ? 11.842 3.473 -17.425 1.00 77.56 226 SER A CA 1
ATOM 1863 C C . SER A 1 226 ? 11.396 4.045 -16.078 1.00 77.56 226 SER A C 1
ATOM 1865 O O . SER A 1 226 ? 11.631 3.450 -15.031 1.00 77.56 226 SER A O 1
ATOM 1867 N N . PHE A 1 227 ? 10.716 5.192 -16.113 1.00 70.00 227 PHE A N 1
ATOM 1868 C CA . PHE A 1 227 ? 10.228 5.884 -14.927 1.00 70.00 227 PHE A CA 1
ATOM 1869 C C . PHE A 1 227 ? 9.074 5.133 -14.255 1.00 70.00 227 PHE A C 1
ATOM 1871 O O . PHE A 1 227 ? 9.130 4.889 -13.055 1.00 70.00 227 PHE A O 1
ATOM 1878 N N . ASP A 1 228 ? 8.071 4.713 -15.029 1.00 74.12 228 ASP A N 1
ATOM 1879 C CA . ASP A 1 228 ? 6.867 4.046 -14.517 1.00 74.12 228 ASP A CA 1
ATOM 1880 C C . ASP A 1 228 ? 7.172 2.657 -13.922 1.00 74.12 228 ASP A C 1
ATOM 1882 O O . ASP A 1 228 ? 6.399 2.150 -13.113 1.00 74.12 228 ASP A O 1
ATOM 1886 N N . ASN A 1 229 ? 8.297 2.038 -14.303 1.00 70.00 229 ASN A N 1
ATOM 1887 C CA . ASN A 1 229 ? 8.678 0.691 -13.865 1.00 70.00 229 ASN A CA 1
ATOM 1888 C C . ASN A 1 229 ? 9.949 0.645 -12.998 1.00 70.00 229 ASN A C 1
ATOM 1890 O O . ASN A 1 229 ? 10.439 -0.452 -12.728 1.00 70.00 229 ASN A O 1
ATOM 1894 N N . ASP A 1 230 ? 10.492 1.801 -12.596 1.00 70.06 230 ASP A N 1
ATOM 1895 C CA . ASP A 1 230 ? 11.720 1.932 -11.789 1.00 70.06 230 ASP A CA 1
ATOM 1896 C C . ASP A 1 230 ? 12.886 1.054 -12.304 1.00 70.06 230 ASP A C 1
ATOM 1898 O O . ASP A 1 230 ? 13.571 0.348 -11.566 1.00 70.06 230 ASP A O 1
ATOM 1902 N N . THR A 1 231 ? 13.083 1.047 -13.627 1.00 79.00 231 THR A N 1
ATOM 1903 C CA . THR A 1 231 ? 14.115 0.258 -14.320 1.00 79.00 231 THR A CA 1
ATOM 1904 C C . THR A 1 231 ? 14.641 1.015 -15.530 1.00 79.00 231 THR A C 1
ATOM 1906 O O . THR A 1 231 ? 13.975 1.902 -16.050 1.00 79.00 231 THR A O 1
ATOM 1909 N N . VAL A 1 232 ? 15.826 0.681 -16.034 1.00 83.56 232 VAL A N 1
ATOM 1910 C CA . VAL A 1 232 ? 16.350 1.321 -17.247 1.00 83.56 232 VAL A CA 1
ATOM 1911 C C . VAL A 1 232 ? 15.918 0.519 -18.469 1.00 83.56 232 VAL A C 1
ATOM 1913 O O . VAL A 1 232 ? 16.356 -0.612 -18.664 1.00 83.56 232 VAL A O 1
ATOM 1916 N N . VAL A 1 233 ? 15.097 1.112 -19.335 1.00 90.31 233 VAL A N 1
ATOM 1917 C CA . VAL A 1 233 ? 14.782 0.539 -20.650 1.00 90.31 233 VAL A CA 1
ATOM 1918 C C . VAL A 1 233 ? 15.720 1.138 -21.692 1.00 90.31 233 VAL A C 1
ATOM 1920 O O . VAL A 1 233 ? 15.676 2.337 -21.976 1.00 90.31 233 VAL A O 1
ATOM 1923 N N . THR A 1 234 ? 16.556 0.303 -22.307 1.00 91.75 234 THR A N 1
ATOM 1924 C CA . THR A 1 234 ? 17.463 0.722 -23.381 1.00 91.75 234 THR A CA 1
ATOM 1925 C C . THR A 1 234 ? 16.978 0.204 -24.731 1.00 91.75 234 THR A C 1
ATOM 1927 O O . THR A 1 234 ? 16.329 -0.837 -24.841 1.00 91.75 234 THR A O 1
ATOM 1930 N N . ALA A 1 235 ? 17.297 0.938 -25.798 1.00 94.50 235 ALA A N 1
ATOM 1931 C CA . ALA A 1 235 ? 16.976 0.528 -27.157 1.00 94.50 235 ALA A CA 1
ATOM 1932 C C . ALA A 1 235 ? 18.196 0.621 -28.073 1.00 94.50 235 ALA A C 1
ATOM 1934 O O . ALA A 1 235 ? 18.977 1.571 -28.023 1.00 94.50 235 ALA A O 1
ATOM 1935 N N . LEU A 1 236 ? 18.316 -0.345 -28.979 1.00 93.56 236 LEU A N 1
ATOM 1936 C CA . LEU A 1 236 ? 19.273 -0.343 -30.073 1.00 93.56 236 LEU A CA 1
ATOM 1937 C C . LEU A 1 236 ? 18.514 -0.384 -31.410 1.00 93.56 236 LEU A C 1
ATOM 1939 O O . LEU A 1 236 ? 18.096 -1.467 -31.834 1.00 93.56 236 LEU A O 1
ATOM 1943 N N . PRO A 1 237 ? 18.336 0.762 -32.096 1.00 94.75 237 PRO A N 1
ATOM 1944 C CA . PRO A 1 237 ? 17.718 0.791 -33.413 1.00 94.75 237 PRO A CA 1
ATOM 1945 C C . PRO A 1 237 ? 18.670 0.229 -34.471 1.00 94.75 237 PRO A C 1
ATOM 1947 O O . PRO A 1 237 ? 19.862 0.551 -34.509 1.00 94.75 237 PRO A O 1
ATOM 1950 N N . VAL A 1 238 ? 18.137 -0.609 -35.354 1.00 94.38 238 VAL A N 1
ATOM 1951 C CA . VAL A 1 238 ? 18.899 -1.280 -36.411 1.00 94.38 238 VAL A CA 1
ATOM 1952 C C . VAL A 1 238 ? 18.040 -1.469 -37.659 1.00 94.38 238 VAL A C 1
ATOM 1954 O O . VAL A 1 238 ? 16.856 -1.779 -37.568 1.00 94.38 238 VAL A O 1
ATOM 1957 N N . ALA A 1 239 ? 18.636 -1.298 -38.840 1.00 93.94 239 ALA A N 1
ATOM 1958 C CA . ALA A 1 239 ? 17.958 -1.579 -40.099 1.00 93.94 239 ALA A CA 1
ATOM 1959 C C . ALA A 1 239 ? 17.845 -3.095 -40.335 1.00 93.94 239 ALA A C 1
ATOM 1961 O O . ALA A 1 239 ? 18.787 -3.846 -40.080 1.00 93.94 239 ALA A O 1
ATOM 1962 N N . SER A 1 240 ? 16.720 -3.549 -40.884 1.00 88.81 240 SER A N 1
ATOM 1963 C CA . SER A 1 240 ? 16.445 -4.967 -41.169 1.00 88.81 240 SER A CA 1
ATOM 1964 C C . SER A 1 240 ? 17.583 -5.681 -41.919 1.00 88.81 240 SER A C 1
ATOM 1966 O O . SER A 1 240 ? 17.975 -6.784 -41.538 1.00 88.81 240 SER A O 1
ATOM 1968 N N . GLY A 1 241 ? 18.190 -5.025 -42.914 1.00 84.81 241 GLY A N 1
ATOM 1969 C CA . GLY A 1 241 ? 19.329 -5.569 -43.666 1.00 84.81 241 GLY A CA 1
ATOM 1970 C C . GLY A 1 241 ? 20.612 -5.763 -42.843 1.00 84.81 241 GLY A C 1
ATOM 1971 O O . GLY A 1 241 ? 21.399 -6.664 -43.136 1.00 84.81 241 GLY A O 1
ATOM 1972 N N . ASP A 1 242 ? 20.817 -4.971 -41.788 1.00 83.19 242 ASP A N 1
ATOM 1973 C CA . ASP A 1 242 ? 22.015 -5.046 -40.942 1.00 83.19 242 ASP A CA 1
ATOM 1974 C C . ASP A 1 242 ? 21.942 -6.183 -39.919 1.00 83.19 242 ASP A C 1
ATOM 1976 O O . ASP A 1 242 ? 22.976 -6.753 -39.551 1.00 83.19 242 ASP A O 1
ATOM 1980 N N . VAL A 1 243 ? 20.729 -6.546 -39.485 1.00 78.75 243 VAL A N 1
ATOM 1981 C CA . VAL A 1 243 ? 20.503 -7.700 -38.600 1.00 78.75 243 VAL A CA 1
ATOM 1982 C C . VAL A 1 243 ? 20.954 -8.990 -39.287 1.00 78.75 243 VAL A C 1
ATOM 1984 O O . VAL A 1 243 ? 21.659 -9.802 -38.686 1.00 78.75 243 VAL A O 1
ATOM 1987 N N . GLU A 1 244 ? 20.612 -9.151 -40.566 1.00 74.38 244 GLU A N 1
ATOM 1988 C CA . GLU A 1 244 ? 20.959 -10.342 -41.348 1.00 74.38 244 GLU A CA 1
ATOM 1989 C C . GLU A 1 244 ? 22.452 -10.408 -41.690 1.00 74.38 244 GLU A C 1
ATOM 1991 O O . GLU A 1 244 ? 23.050 -11.486 -41.693 1.00 74.38 244 GLU A O 1
ATOM 1996 N N . ALA A 1 245 ? 23.087 -9.250 -41.894 1.00 74.19 245 ALA A N 1
ATOM 1997 C CA . ALA A 1 245 ? 24.513 -9.163 -42.192 1.00 74.19 245 ALA A CA 1
ATOM 1998 C C . ALA A 1 245 ? 25.423 -9.544 -41.004 1.00 74.19 245 ALA A C 1
ATOM 2000 O O . ALA A 1 245 ? 26.592 -9.864 -41.222 1.00 74.19 245 ALA A O 1
ATOM 2001 N N . GLY A 1 246 ? 24.931 -9.491 -39.757 1.00 64.69 246 GLY A N 1
ATOM 2002 C CA . GLY A 1 246 ? 25.613 -10.043 -38.575 1.00 64.69 246 GLY A CA 1
ATOM 2003 C C . GLY A 1 246 ? 26.976 -9.425 -38.225 1.00 64.69 246 GLY A C 1
ATOM 2004 O O . GLY A 1 246 ? 27.783 -10.054 -37.546 1.00 64.69 246 GLY A O 1
ATOM 2005 N N . LYS A 1 247 ? 27.270 -8.198 -38.676 1.00 70.81 247 LYS A N 1
ATOM 2006 C CA . LYS A 1 247 ? 28.616 -7.592 -38.568 1.00 70.81 247 LYS A CA 1
ATOM 2007 C C . LYS A 1 247 ? 28.996 -7.114 -37.161 1.00 70.81 247 LYS A C 1
ATOM 2009 O O . LYS A 1 247 ? 30.170 -6.856 -36.909 1.00 70.81 247 LYS A O 1
ATOM 2014 N N . ARG A 1 248 ? 28.026 -6.960 -36.249 1.00 77.50 248 ARG A N 1
ATOM 2015 C CA . ARG A 1 248 ? 28.254 -6.487 -34.872 1.00 77.50 248 ARG A CA 1
ATOM 2016 C C . ARG A 1 248 ? 27.999 -7.621 -33.873 1.00 77.50 248 ARG A C 1
ATOM 2018 O O . ARG A 1 248 ? 26.923 -8.215 -33.935 1.00 77.50 248 ARG A O 1
ATOM 2025 N N . PRO A 1 249 ? 28.900 -7.864 -32.899 1.00 77.19 249 PRO A N 1
ATOM 2026 C CA . PRO A 1 249 ? 28.722 -8.917 -31.894 1.00 77.19 249 PRO A CA 1
ATOM 2027 C C . PRO A 1 249 ? 27.384 -8.850 -31.145 1.00 77.19 249 PRO A C 1
ATOM 2029 O O . PRO A 1 249 ? 26.774 -9.882 -30.884 1.00 77.19 249 PRO A O 1
ATOM 2032 N N . VAL A 1 250 ? 26.891 -7.641 -30.857 1.00 77.50 250 VAL A N 1
ATOM 2033 C CA . VAL A 1 250 ? 25.589 -7.431 -30.202 1.00 77.50 250 VAL A CA 1
ATOM 2034 C C . VAL A 1 250 ? 24.409 -7.912 -31.057 1.00 77.50 250 VAL A C 1
ATOM 2036 O O . VAL A 1 250 ? 23.486 -8.512 -30.525 1.00 77.50 250 VAL A O 1
ATOM 2039 N N . LEU A 1 251 ? 24.468 -7.740 -32.384 1.00 83.12 251 LEU A N 1
ATOM 2040 C CA . LEU A 1 251 ? 23.417 -8.197 -33.302 1.00 83.12 251 LEU A CA 1
ATOM 2041 C C . LEU A 1 251 ? 23.425 -9.719 -33.448 1.00 83.12 251 LEU A C 1
ATOM 2043 O O . LEU A 1 251 ? 22.368 -10.335 -33.532 1.00 83.12 251 LEU A O 1
ATOM 2047 N N . VAL A 1 252 ? 24.611 -10.334 -33.429 1.00 80.62 252 VAL A N 1
ATOM 2048 C CA . VAL A 1 252 ? 24.741 -11.799 -33.430 1.00 80.62 252 VAL A CA 1
ATOM 2049 C C . VAL A 1 252 ? 24.112 -12.391 -32.167 1.00 80.62 252 VAL A C 1
ATOM 2051 O O . VAL A 1 252 ? 23.341 -13.346 -32.266 1.00 80.62 252 VAL A O 1
ATOM 2054 N N . ARG A 1 253 ? 24.386 -11.799 -30.997 1.00 79.06 253 ARG A N 1
ATOM 2055 C CA . ARG A 1 253 ? 23.787 -12.216 -29.719 1.00 79.06 253 ARG A CA 1
ATOM 2056 C C . ARG A 1 253 ? 22.278 -12.018 -29.713 1.00 79.06 253 ARG A C 1
ATOM 2058 O O . ARG A 1 253 ? 21.557 -12.981 -29.500 1.00 79.06 253 ARG A O 1
ATOM 2065 N N . ALA A 1 254 ? 21.796 -10.825 -30.057 1.00 83.06 254 ALA A N 1
ATOM 2066 C CA . ALA A 1 254 ? 20.364 -10.539 -30.107 1.00 83.06 254 ALA A CA 1
ATOM 2067 C C . ALA A 1 254 ? 19.608 -11.440 -31.104 1.00 83.06 254 ALA A C 1
ATOM 2069 O O . ALA A 1 254 ? 18.466 -11.798 -30.855 1.00 83.06 254 ALA A O 1
ATOM 2070 N N . ARG A 1 255 ? 20.236 -11.875 -32.207 1.00 81.94 255 ARG A N 1
ATOM 2071 C CA . ARG A 1 255 ? 19.623 -12.841 -33.136 1.00 81.94 255 ARG A CA 1
ATOM 2072 C C . ARG A 1 255 ? 19.579 -14.269 -32.587 1.00 81.94 255 ARG A C 1
ATOM 2074 O O . ARG A 1 255 ? 18.702 -15.033 -32.969 1.00 81.94 255 ARG A O 1
ATOM 2081 N N . THR A 1 256 ? 20.553 -14.644 -31.762 1.00 80.62 256 THR A N 1
ATOM 2082 C CA . THR A 1 256 ? 20.699 -16.018 -31.254 1.00 80.62 256 THR A CA 1
ATOM 2083 C C . THR A 1 256 ? 19.913 -16.230 -29.961 1.00 80.62 256 THR A C 1
ATOM 2085 O O . THR A 1 256 ? 19.344 -17.295 -29.759 1.00 80.62 256 THR A O 1
ATOM 2088 N N . GLU A 1 257 ? 19.881 -15.213 -29.104 1.00 83.88 257 GLU A N 1
ATOM 2089 C CA . GLU A 1 257 ? 19.362 -15.270 -27.733 1.00 83.88 257 GLU A CA 1
ATOM 2090 C C . GLU A 1 257 ? 18.135 -14.369 -27.532 1.00 83.88 257 GLU A C 1
ATOM 2092 O O . GLU A 1 257 ? 17.488 -14.446 -26.494 1.00 83.88 257 GLU A O 1
ATOM 2097 N N . GLY A 1 258 ? 17.821 -13.490 -28.490 1.00 87.25 258 GLY A N 1
ATOM 2098 C CA . GLY A 1 258 ? 16.737 -12.524 -28.346 1.00 87.25 258 GLY A CA 1
ATOM 2099 C C . GLY A 1 258 ? 15.357 -13.167 -28.432 1.00 87.25 258 GLY A C 1
ATOM 2100 O O . GLY A 1 258 ? 15.089 -14.015 -29.286 1.00 87.25 258 GLY A O 1
ATOM 2101 N N . LEU A 1 259 ? 14.463 -12.710 -27.564 1.00 91.44 259 LEU A N 1
ATOM 2102 C CA . LEU A 1 259 ? 13.084 -13.161 -27.486 1.00 91.44 259 LEU A CA 1
ATOM 2103 C C . LEU A 1 259 ? 12.176 -12.169 -28.225 1.00 91.44 259 LEU A C 1
ATOM 2105 O O . LEU A 1 259 ? 12.268 -10.966 -27.970 1.00 91.44 259 LEU A O 1
ATOM 2109 N N . PRO A 1 260 ? 11.301 -12.630 -29.139 1.00 91.25 260 PRO A N 1
ATOM 2110 C CA . PRO A 1 260 ? 10.325 -11.768 -29.791 1.00 91.25 260 PRO A CA 1
ATOM 2111 C C . PRO A 1 260 ? 9.403 -11.080 -28.789 1.00 91.25 260 PRO A C 1
ATOM 2113 O O . PRO A 1 260 ? 8.872 -11.709 -27.875 1.00 91.25 260 PRO A O 1
ATOM 2116 N N . VAL A 1 261 ? 9.188 -9.790 -29.009 1.00 85.81 261 VAL A N 1
ATOM 2117 C CA . VAL A 1 261 ? 8.320 -8.949 -28.195 1.00 85.81 261 VAL A CA 1
ATOM 2118 C C . VAL A 1 261 ? 7.118 -8.556 -29.048 1.00 85.81 261 VAL A C 1
ATOM 2120 O O . VAL A 1 261 ? 7.195 -7.595 -29.809 1.00 85.81 261 VAL A O 1
ATOM 2123 N N . GLY A 1 262 ? 6.037 -9.336 -28.930 1.00 65.81 262 GLY A N 1
ATOM 2124 C CA . GLY A 1 262 ? 4.728 -9.071 -29.550 1.00 65.81 262 GLY A CA 1
ATOM 2125 C C . GLY A 1 262 ? 4.720 -9.075 -31.071 1.00 65.81 262 GLY A C 1
ATOM 2126 O O . GLY A 1 262 ? 4.940 -7.993 -31.657 1.00 65.81 262 GLY A O 1
#

pLDDT: mean 85.95, std 9.57, range [43.16, 97.0]

Secondary structure (DSSP, 8-state):
---TTTS-HHHHHHHHH---SSEEEEE-TTT--EEEEEHHHHHTTPPPTTTTTPEEEPPPPHHHHHHHHHHHHHH---HHHHHHHHHHHSSTTHHHHHHHHHTT-HHHHHHHHHHHHHHHHHHHHHHHHHTTSS-HHHHHHHHHTSPPPP--SS-----HHHHHHHHHHHHHHHHGGGEEEEEEESHHHHT---TT--EEEEEEES--S-HHHHHHHHHHHHHHHHHHTTS-EEEEEEEHHHHHHT-SHHHHHHHHHPEE--

Radius of gyration: 28.24 Å; chains: 1; bounding box: 58×37×80 Å

Foldseek 3Di:
DDDPVQADLQLLLVQQADPDPQWWWWADLVRNDIDIDGPVCVVVVHDDCVVVVTHTRHHDPVVVVLVLLVVLLVLDQAPVLSVQLVVLLPDPPNVVSNQVSCVVPVLSNVLSCLQSSLVSSLVSLVVCVVVVSDDPVSSVVVNVVRDRDRPPDRDDRLDLLVLLLQLFVVVCVLQPPQFPFKWFFDCNLVVNDDPQDEGEIETEGQDDPDQVVVCVSSVVSQVVSCVSSVHHYHYGYDYPVVLVVCPDPVSVRCVVRIDTRD

Sequence (262 aa):
MLDLKQLDLGDLAEALEDHSYEQSWWLDTETGEVVLWNDDFEEQGEPDPDTLGLRAIDPIPSHEGYNDMEDFIQRVRNPQARHLLERAIAGRGAFRRFKDTLLDFPELREAWFRFHDTRVERRAIMWLVDEKLVDQAVAERAIAERPDPELIDLSGPFDPHQIAREVGQDLRGLYGDRLNRVLLFGSWARGDAHPESDIDLLVVLDRVDSVWDELRRMDPVLWRHSFDNDTVVTALPVASGDVEAGKRPVLVRARTEGLPVG